Protein AF-A0A2L1UZB5-F1 (afdb_monomer_lite)

Radius of gyration: 31.34 Å; chains: 1; bounding box: 74×66×81 Å

Foldseek 3Di:
DVVVLVVVVVVLCVVPVQLVVQLPLDDLVLLLLLCQQPDPRSSNRSSVLSSVLSCLLVVLLVVLVVLQVLLVVLVADFDPCLVVLSVVLSVVLSVVLSVLSSVLSVLSSPAHDCVNVNDPVDPVVVNVVSVVVSVVSVVVSVVSSPPSSVVSQCVGRVQDSNPDQRLLGPCSLVSLVVVLVVLVLVLVLLVVLQVLCCVQQPVQNCPPHDPVNLQVSLVCNCVVVVDPSVLSNVQQDADPVGSGRGSDDPVRSVVSVVVSVVSVVSSVFSVVLVVLVVPQADQAPLRWGWDQDSSQKIKIRPVDDDDPVLVVVLVVLVFDFDPPPVRITIDHDGPSNSVCCVPPVVVVVNPDHRD

Secondary structure (DSSP, 8-state):
-HHHHHHHHHHHHHH-GGGHHHHTTS-HHHHHHTTTTT-S-HHHHHHHHHHHHHHHHHHHHHHHHHHHHHHHHTT----TTHHHHHHHHHHHHHHHHHHHHHHHHHHHTT---HHHH-STT--HHHHHHHHHHHHHHHHHHHHHHHHHHHHHHHHH-TT-SSSS--TTSTTHHHHHHHHHHHHHHHHHHHHHHHHHHHHHSGGG--TT--HHHHHHHHHHHHHHH---HHHHHHHTSPBTTBS---SS-HHHHHHHHHHHHHHHHHHHHHHHHHHHGGGS-EE-TTS-EEEEETTTEEEEE-SS---HHHHHHHHHTT-EEETTSTTEEEEE--HHHHHHIIIIIHHHHHTSPP-

Structure (mmCIF, N/CA/C/O backbone):
data_AF-A0A2L1UZB5-F1
#
_entry.id   AF-A0A2L1UZB5-F1
#
loop_
_atom_site.group_PDB
_atom_site.id
_atom_site.type_symbol
_atom_site.label_atom_id
_atom_site.label_alt_id
_atom_site.label_comp_id
_atom_site.label_asym_id
_atom_site.label_entity_id
_atom_site.label_seq_id
_atom_site.pdbx_PDB_ins_code
_atom_site.Cartn_x
_atom_site.Cartn_y
_atom_site.Cartn_z
_atom_site.occupancy
_atom_site.B_iso_or_equiv
_atom_site.auth_seq_id
_atom_site.auth_comp_id
_atom_site.auth_asym_id
_atom_site.auth_atom_id
_atom_site.pdbx_PDB_model_num
ATOM 1 N N . MET A 1 1 ? 40.445 13.929 -16.397 1.00 53.00 1 MET A N 1
ATOM 2 C CA . MET A 1 1 ? 39.074 13.361 -16.339 1.00 53.00 1 MET A CA 1
ATOM 3 C C . MET A 1 1 ? 38.981 12.093 -15.482 1.00 53.00 1 MET A C 1
ATOM 5 O O . MET A 1 1 ? 38.058 12.024 -14.685 1.00 53.00 1 MET A O 1
ATOM 9 N N . SER A 1 2 ? 39.930 11.143 -15.565 1.00 55.97 2 SER A N 1
ATOM 10 C CA . SER A 1 2 ? 39.936 9.897 -14.758 1.00 55.97 2 SER A CA 1
ATOM 11 C C . SER A 1 2 ? 39.875 10.115 -13.230 1.00 55.97 2 SER A C 1
ATOM 13 O O . SER A 1 2 ? 39.025 9.517 -12.574 1.00 55.97 2 SER A O 1
ATOM 15 N N . GLN A 1 3 ? 40.676 11.040 -12.675 1.00 58.75 3 GLN A N 1
ATOM 16 C CA . GLN A 1 3 ? 40.646 11.372 -11.237 1.00 58.75 3 GLN A CA 1
ATOM 17 C C . GLN A 1 3 ? 39.247 11.808 -10.760 1.00 58.75 3 GLN A C 1
ATOM 19 O O . GLN A 1 3 ? 38.741 11.262 -9.788 1.00 58.75 3 GLN A O 1
ATOM 24 N N . SER A 1 4 ? 38.545 12.650 -11.529 1.00 84.00 4 SER A N 1
ATOM 25 C CA . SER A 1 4 ? 37.197 13.131 -11.181 1.00 84.00 4 SER A CA 1
ATOM 26 C C . SER A 1 4 ? 36.119 12.033 -11.193 1.00 84.00 4 SER A C 1
ATOM 28 O O . SER A 1 4 ? 35.184 12.073 -10.391 1.00 84.00 4 SER A O 1
ATOM 30 N N . LEU A 1 5 ? 36.227 11.033 -12.079 1.00 87.00 5 LEU A N 1
ATOM 31 C CA . LEU A 1 5 ? 35.268 9.921 -12.121 1.00 87.00 5 LEU A CA 1
ATOM 32 C C . LEU A 1 5 ? 35.476 8.961 -10.944 1.00 87.00 5 LEU A C 1
ATOM 34 O O . LEU A 1 5 ? 34.506 8.545 -10.307 1.00 87.00 5 LEU A O 1
ATOM 38 N N . GLN A 1 6 ? 36.736 8.648 -10.637 1.00 86.31 6 GLN A N 1
ATOM 39 C CA . GLN A 1 6 ? 37.085 7.769 -9.527 1.00 86.31 6 GLN A CA 1
ATOM 40 C C . GLN A 1 6 ? 36.736 8.408 -8.181 1.00 86.31 6 GLN A C 1
ATOM 42 O O . GLN A 1 6 ? 36.110 7.758 -7.349 1.00 86.31 6 GLN A O 1
ATOM 47 N N . GLU A 1 7 ? 37.024 9.700 -8.006 1.00 89.69 7 GLU A N 1
ATOM 48 C CA . GLU A 1 7 ? 36.598 10.490 -6.844 1.00 89.69 7 GLU A CA 1
ATOM 49 C C . GLU A 1 7 ? 35.074 10.495 -6.681 1.00 89.69 7 GLU A C 1
ATOM 51 O O . GLU A 1 7 ? 34.567 10.268 -5.582 1.00 89.69 7 GLU A O 1
ATOM 56 N N . ARG A 1 8 ? 34.318 10.685 -7.774 1.00 90.56 8 ARG A N 1
ATOM 57 C CA . ARG A 1 8 ? 32.848 10.597 -7.745 1.00 90.56 8 ARG A CA 1
ATOM 58 C C . ARG A 1 8 ? 32.374 9.222 -7.299 1.00 90.56 8 ARG A C 1
ATOM 60 O O . ARG A 1 8 ? 31.503 9.140 -6.437 1.00 90.56 8 ARG A O 1
ATOM 67 N N . LYS A 1 9 ? 32.939 8.150 -7.859 1.00 91.25 9 LYS A N 1
ATOM 68 C CA . LYS A 1 9 ? 32.582 6.779 -7.479 1.00 91.25 9 LYS A CA 1
ATOM 69 C C . LYS A 1 9 ? 32.881 6.520 -6.000 1.00 91.25 9 LYS A C 1
ATOM 71 O O . LYS A 1 9 ? 32.021 5.991 -5.303 1.00 91.25 9 LYS A O 1
ATOM 76 N N . VAL A 1 10 ? 34.049 6.942 -5.512 1.00 92.56 10 VAL A N 1
ATOM 77 C CA . VAL A 1 10 ? 34.434 6.831 -4.095 1.00 92.56 10 VAL A CA 1
ATOM 78 C C . VAL A 1 10 ? 33.470 7.610 -3.203 1.00 92.56 10 VAL A C 1
ATOM 80 O O . VAL A 1 10 ? 32.985 7.055 -2.225 1.00 92.56 10 VAL A O 1
ATOM 83 N N . ARG A 1 11 ? 33.112 8.848 -3.563 1.00 93.44 11 ARG A N 1
ATOM 84 C CA . ARG A 1 11 ? 32.148 9.669 -2.810 1.00 93.44 11 ARG A CA 1
ATOM 85 C C . ARG A 1 11 ? 30.750 9.045 -2.754 1.00 93.44 11 ARG A C 1
ATOM 87 O O . ARG A 1 11 ? 30.061 9.135 -1.739 1.00 93.44 11 ARG A O 1
ATOM 94 N N . ILE A 1 12 ? 30.305 8.431 -3.848 1.00 92.44 12 ILE A N 1
ATOM 95 C CA . ILE A 1 12 ? 29.010 7.741 -3.885 1.00 92.44 12 ILE A CA 1
ATOM 96 C C . ILE A 1 12 ? 29.047 6.527 -2.956 1.00 92.44 12 ILE A C 1
ATOM 98 O O . ILE A 1 12 ? 28.143 6.364 -2.144 1.00 92.44 12 ILE A O 1
ATOM 102 N N . LEU A 1 13 ? 30.111 5.724 -3.021 1.00 93.31 13 LEU A N 1
ATOM 103 C CA . LEU A 1 13 ? 30.263 4.532 -2.186 1.00 93.31 13 LEU A CA 1
ATOM 104 C C . LEU A 1 13 ? 30.550 4.844 -0.714 1.00 93.31 13 LEU A C 1
ATOM 106 O O . LEU A 1 13 ? 30.177 4.050 0.140 1.00 93.31 13 LEU A O 1
ATOM 110 N N . SER A 1 14 ? 31.147 5.993 -0.389 1.00 94.06 14 SER A N 1
ATOM 111 C CA . SER A 1 14 ? 31.281 6.430 1.005 1.00 94.06 14 SER A CA 1
ATOM 112 C C . SER A 1 14 ? 29.936 6.822 1.616 1.00 94.06 14 SER A C 1
ATOM 114 O O . SER A 1 14 ? 29.741 6.661 2.815 1.00 94.06 14 SER A O 1
ATOM 116 N N . THR A 1 15 ? 29.001 7.313 0.796 1.00 94.44 15 THR A N 1
ATOM 117 C CA . THR A 1 15 ? 27.644 7.673 1.234 1.00 94.44 15 THR A CA 1
ATOM 118 C C . THR A 1 15 ? 26.705 6.462 1.233 1.00 94.44 15 THR A C 1
ATOM 120 O O . THR A 1 15 ? 25.846 6.349 2.101 1.00 94.44 15 THR A O 1
ATOM 123 N N . ARG A 1 16 ? 26.849 5.577 0.240 1.00 93.94 16 ARG A N 1
ATOM 124 C CA . ARG A 1 16 ? 25.991 4.409 -0.009 1.00 93.94 16 ARG A CA 1
ATOM 125 C C . ARG A 1 16 ? 26.841 3.169 -0.330 1.00 93.94 16 ARG A C 1
ATOM 127 O O . ARG A 1 16 ? 26.942 2.773 -1.501 1.00 93.94 16 ARG A O 1
ATOM 134 N N . PRO A 1 17 ? 27.510 2.571 0.673 1.00 94.44 17 PRO A N 1
ATOM 135 C CA . PRO A 1 17 ? 28.408 1.433 0.465 1.00 94.44 17 PRO A CA 1
ATOM 136 C C . PRO A 1 17 ? 27.689 0.194 -0.086 1.00 94.44 17 PRO A C 1
ATOM 138 O O . PRO A 1 17 ? 28.293 -0.599 -0.815 1.00 94.44 17 PRO A O 1
ATOM 141 N N . GLU A 1 18 ? 26.387 0.057 0.176 1.00 93.19 18 GLU A N 1
ATOM 142 C CA . GLU A 1 18 ? 25.540 -1.048 -0.276 1.00 93.19 18 GLU A CA 1
ATOM 143 C C . GLU A 1 18 ? 25.423 -1.153 -1.806 1.00 93.19 18 GLU A C 1
ATOM 145 O O . GLU A 1 18 ? 25.122 -2.222 -2.337 1.00 93.19 18 GLU A O 1
ATOM 150 N N . LEU A 1 19 ? 25.692 -0.066 -2.541 1.00 95.06 19 LEU A N 1
ATOM 151 C CA . LEU A 1 19 ? 25.620 -0.060 -4.006 1.00 95.06 19 LEU A CA 1
ATOM 152 C C . LEU A 1 19 ? 26.780 -0.817 -4.659 1.00 95.06 19 LEU A C 1
ATOM 154 O O . LEU A 1 19 ? 26.651 -1.272 -5.797 1.00 95.06 19 LEU A O 1
ATOM 158 N N . SER A 1 20 ? 27.906 -0.960 -3.954 1.00 93.44 20 SER A N 1
ATOM 159 C CA . SER A 1 20 ? 29.137 -1.562 -4.485 1.00 93.44 20 SER A CA 1
ATOM 160 C C . SER A 1 20 ? 28.912 -2.951 -5.093 1.00 93.44 20 SER A C 1
ATOM 162 O O . SER A 1 20 ? 29.430 -3.226 -6.175 1.00 93.44 20 SER A O 1
ATOM 164 N N . ALA A 1 21 ? 28.071 -3.772 -4.456 1.00 93.12 21 ALA A N 1
ATOM 165 C CA . ALA A 1 21 ? 27.741 -5.129 -4.888 1.00 93.12 21 ALA A CA 1
ATOM 166 C C . ALA A 1 21 ? 27.015 -5.194 -6.245 1.00 93.12 21 ALA A C 1
ATOM 168 O O . ALA A 1 21 ? 27.075 -6.219 -6.923 1.00 93.12 21 ALA A O 1
ATOM 169 N N . TYR A 1 22 ? 26.348 -4.109 -6.654 1.00 95.50 22 TYR A N 1
ATOM 170 C CA . TYR A 1 22 ? 25.482 -4.076 -7.838 1.00 95.50 22 TYR A CA 1
ATOM 171 C C . TYR A 1 22 ? 26.010 -3.169 -8.952 1.00 95.50 22 TYR A C 1
ATOM 173 O O . TYR A 1 22 ? 25.629 -3.342 -10.107 1.00 95.50 22 TYR A O 1
ATOM 181 N N . LEU A 1 23 ? 26.924 -2.235 -8.657 1.00 93.62 23 LEU A N 1
ATOM 182 C CA . LEU A 1 23 ? 27.540 -1.380 -9.685 1.00 93.62 23 LEU A CA 1
ATOM 183 C C . LEU A 1 23 ? 28.233 -2.190 -10.791 1.00 93.62 23 LEU A C 1
ATOM 185 O O . LEU A 1 23 ? 28.278 -1.749 -11.937 1.00 93.62 23 LEU A O 1
ATOM 189 N N . ILE A 1 24 ? 28.772 -3.362 -10.448 1.00 92.31 24 ILE A N 1
ATOM 190 C CA . ILE A 1 24 ? 29.491 -4.243 -11.377 1.00 92.31 24 ILE A CA 1
ATOM 191 C C . ILE A 1 24 ? 28.572 -4.984 -12.358 1.00 92.31 24 ILE A C 1
ATOM 193 O O . ILE A 1 24 ? 29.054 -5.523 -13.352 1.00 92.31 24 ILE A O 1
ATOM 197 N N . ASP A 1 25 ? 27.258 -5.011 -12.115 1.00 95.69 25 ASP A N 1
ATOM 198 C CA . ASP A 1 25 ? 26.317 -5.766 -12.950 1.00 95.69 25 ASP A CA 1
ATOM 199 C C . ASP A 1 25 ? 26.197 -5.195 -14.363 1.00 95.69 25 ASP A C 1
ATOM 201 O O . ASP A 1 25 ? 25.940 -5.943 -15.312 1.00 95.69 25 ASP A O 1
ATOM 205 N N . ILE A 1 26 ? 26.374 -3.879 -14.488 1.00 96.75 26 ILE A N 1
ATOM 206 C CA . ILE A 1 26 ? 26.418 -3.150 -15.751 1.00 96.75 26 ILE A CA 1
ATOM 207 C C . ILE A 1 26 ? 27.881 -2.768 -16.005 1.00 96.75 26 ILE A C 1
ATOM 209 O O . ILE A 1 26 ? 28.422 -1.955 -15.255 1.00 96.75 26 ILE A O 1
ATOM 213 N N . PRO A 1 27 ? 28.531 -3.296 -17.056 1.00 96.62 27 PRO A N 1
ATOM 214 C CA . PRO A 1 27 ? 29.909 -2.936 -17.380 1.00 96.62 27 PRO A CA 1
ATOM 215 C C . PRO A 1 27 ? 30.068 -1.439 -17.684 1.00 96.62 27 PRO A C 1
ATOM 217 O O . PRO A 1 27 ? 29.283 -0.862 -18.444 1.00 96.62 27 PRO A O 1
ATOM 220 N N . SER A 1 28 ? 31.087 -0.802 -17.097 1.00 94.69 28 SER A N 1
ATOM 221 C CA . SER A 1 28 ? 31.305 0.649 -17.215 1.00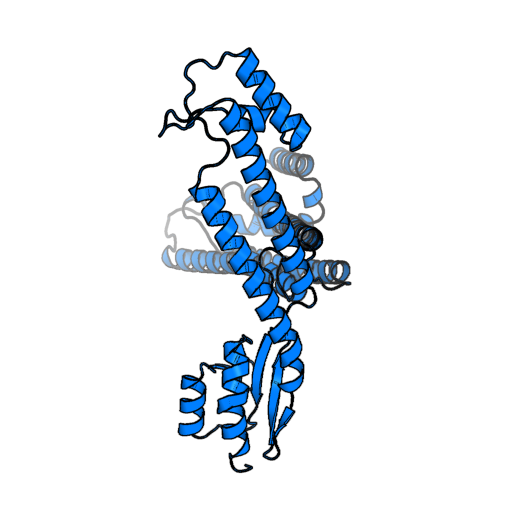 94.69 28 SER A CA 1
ATOM 222 C C . SER A 1 28 ? 31.567 1.106 -18.651 1.00 94.69 28 SER A C 1
ATOM 224 O O . SER A 1 28 ? 31.158 2.200 -19.030 1.00 94.69 28 SER A O 1
ATOM 226 N N . ASP A 1 29 ? 32.227 0.274 -19.459 1.00 95.75 29 ASP A N 1
ATOM 227 C CA . ASP A 1 29 ? 32.523 0.555 -20.865 1.00 95.75 29 ASP A CA 1
ATOM 228 C C . ASP A 1 29 ? 31.247 0.576 -21.717 1.00 95.75 29 ASP A C 1
ATOM 230 O O . ASP A 1 29 ? 31.068 1.465 -22.549 1.00 95.75 29 ASP A O 1
ATOM 234 N N . ILE A 1 30 ? 30.327 -0.362 -21.474 1.00 96.31 30 ILE A N 1
ATOM 235 C CA . ILE A 1 30 ? 29.026 -0.421 -22.147 1.00 96.31 30 ILE A CA 1
ATOM 236 C C . ILE A 1 30 ? 28.168 0.773 -21.729 1.00 96.31 30 ILE A C 1
ATOM 238 O O . ILE A 1 30 ? 27.556 1.420 -22.583 1.00 96.31 30 ILE A O 1
ATOM 242 N N . ALA A 1 31 ? 28.149 1.087 -20.430 1.00 96.62 31 ALA A N 1
ATOM 243 C CA . ALA A 1 31 ? 27.408 2.225 -19.904 1.00 96.62 31 ALA A CA 1
ATOM 244 C C . ALA A 1 31 ? 27.908 3.549 -20.500 1.00 96.62 31 ALA A C 1
ATOM 246 O O . ALA A 1 31 ? 27.092 4.339 -20.964 1.00 96.62 31 ALA A O 1
ATOM 247 N N . ALA A 1 32 ? 29.225 3.772 -20.556 1.00 96.88 32 ALA A N 1
ATOM 248 C CA . ALA A 1 32 ? 29.802 4.974 -21.156 1.00 96.88 32 ALA A CA 1
ATOM 249 C C . ALA A 1 32 ? 29.513 5.055 -22.664 1.00 96.88 32 ALA A C 1
ATOM 251 O O . ALA A 1 32 ? 29.019 6.077 -23.147 1.00 96.88 32 ALA A O 1
ATOM 252 N N . ARG A 1 33 ? 29.721 3.950 -23.397 1.00 97.25 33 ARG A N 1
ATOM 253 C CA . ARG A 1 33 ? 29.509 3.875 -24.853 1.00 97.25 33 ARG A CA 1
ATOM 254 C C . ARG A 1 33 ? 28.097 4.266 -25.267 1.00 97.25 33 ARG A C 1
ATOM 256 O O . ARG A 1 33 ? 27.923 4.905 -26.303 1.00 97.25 33 ARG A O 1
ATOM 263 N N . ALA A 1 34 ? 27.098 3.930 -24.453 1.00 97.50 34 ALA A N 1
ATOM 264 C CA . ALA A 1 34 ? 25.709 4.295 -24.708 1.00 97.50 34 ALA A CA 1
ATOM 265 C C . ALA A 1 34 ? 25.483 5.813 -24.822 1.00 97.50 34 ALA A C 1
ATOM 267 O O . ALA A 1 34 ? 24.527 6.232 -25.469 1.00 97.50 34 ALA A O 1
ATOM 268 N N . PHE A 1 35 ? 26.359 6.632 -24.230 1.00 97.88 35 PHE A N 1
ATOM 269 C CA . PHE A 1 35 ? 26.202 8.084 -24.179 1.00 97.88 35 PHE A CA 1
ATOM 270 C C . PHE A 1 35 ? 27.200 8.871 -25.038 1.00 97.88 35 PHE A C 1
ATOM 272 O O . PHE A 1 35 ? 27.111 10.098 -25.068 1.00 97.88 35 PHE A O 1
ATOM 279 N N . HIS A 1 36 ? 28.104 8.208 -25.772 1.00 96.88 36 HIS A N 1
ATOM 280 C CA . HIS A 1 36 ? 29.151 8.870 -26.573 1.00 96.88 36 HIS A CA 1
ATOM 281 C C . HIS A 1 36 ? 28.604 9.920 -27.549 1.00 96.88 36 HIS A C 1
ATOM 283 O O . HIS A 1 36 ? 29.188 10.982 -27.716 1.00 96.88 36 HIS A O 1
ATOM 289 N N . ASN A 1 37 ? 27.456 9.643 -28.167 1.00 97.31 37 ASN A N 1
ATOM 290 C CA . ASN A 1 37 ? 26.867 10.521 -29.178 1.00 97.31 37 ASN A CA 1
ATOM 291 C C . ASN A 1 37 ? 25.854 11.527 -28.602 1.00 97.31 37 ASN A C 1
ATOM 293 O O . ASN A 1 37 ? 25.240 12.281 -29.357 1.00 97.31 37 ASN A O 1
ATOM 297 N N . VAL A 1 38 ? 25.620 11.525 -27.285 1.00 96.81 38 VAL A N 1
ATOM 298 C CA . VAL A 1 38 ? 24.562 12.323 -26.636 1.00 96.81 38 VAL A CA 1
ATOM 299 C C . VAL A 1 38 ? 25.033 13.119 -25.415 1.00 96.81 38 VAL A C 1
ATOM 301 O O . VAL A 1 38 ? 24.273 13.952 -24.931 1.00 96.81 38 VAL A O 1
ATOM 304 N N . SER A 1 39 ? 26.266 12.923 -24.938 1.00 96.69 39 SER A N 1
ATOM 305 C CA . SER A 1 39 ? 26.833 13.634 -23.786 1.00 96.69 39 SER A CA 1
ATOM 306 C C . SER A 1 39 ? 28.284 14.056 -24.029 1.00 96.69 39 SER A C 1
ATOM 308 O O . SER A 1 39 ? 29.048 13.318 -24.641 1.00 96.69 39 SER A O 1
ATOM 310 N N . PHE A 1 40 ? 28.684 15.206 -23.475 1.00 95.62 40 PHE A N 1
ATOM 311 C CA . PHE A 1 40 ? 30.092 15.633 -23.396 1.00 95.62 40 PHE A CA 1
ATOM 312 C C . PHE A 1 40 ? 30.890 14.891 -22.315 1.00 95.62 40 PHE A C 1
ATOM 314 O O . PHE A 1 40 ? 32.108 15.023 -22.235 1.00 95.62 40 PHE A O 1
ATOM 321 N N . SER A 1 41 ? 30.220 14.142 -21.438 1.00 95.06 41 SER A N 1
ATOM 322 C CA . SER A 1 41 ? 30.864 13.346 -20.387 1.00 95.06 41 SER A CA 1
ATOM 323 C C . SER A 1 41 ? 30.208 11.967 -20.299 1.00 95.06 41 SER A C 1
ATOM 325 O O . SER A 1 41 ? 29.443 11.697 -19.363 1.00 95.06 41 SER A O 1
ATOM 327 N N . PRO A 1 42 ? 30.436 11.095 -21.296 1.00 96.06 42 PRO A N 1
ATOM 328 C CA . PRO A 1 42 ? 29.762 9.806 -21.374 1.00 96.06 42 PRO A CA 1
ATOM 329 C C . PRO A 1 42 ? 30.075 8.878 -20.203 1.00 96.06 42 PRO A C 1
ATOM 331 O O . PRO A 1 42 ? 29.189 8.166 -19.742 1.00 96.06 42 PRO A O 1
ATOM 334 N N . GLU A 1 43 ? 31.292 8.920 -19.664 1.00 95.44 43 GLU A N 1
ATOM 335 C CA . GLU A 1 43 ? 31.700 8.098 -18.525 1.00 95.44 43 GLU A CA 1
ATOM 336 C C . GLU A 1 43 ? 30.959 8.503 -17.248 1.00 95.44 43 GLU A C 1
ATOM 338 O O . GLU A 1 43 ? 30.532 7.643 -16.479 1.00 95.44 43 GLU A O 1
ATOM 343 N N . GLN A 1 44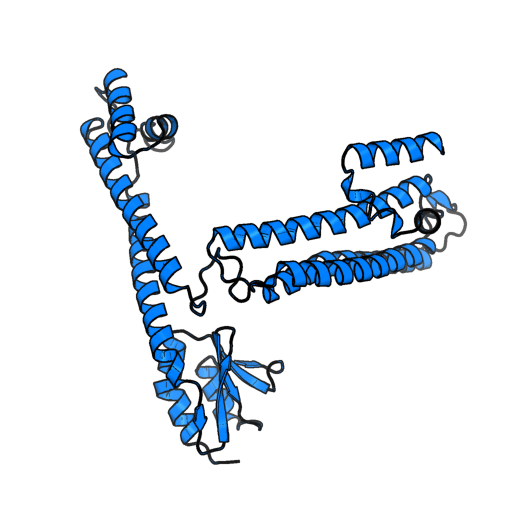 ? 30.746 9.809 -17.042 1.00 94.44 44 GLN A N 1
ATOM 344 C CA . GLN A 1 44 ? 29.945 10.300 -15.917 1.00 94.44 44 GLN A CA 1
ATOM 345 C C . GLN A 1 44 ? 28.487 9.860 -16.060 1.00 94.44 44 GLN A C 1
ATOM 347 O O . GLN A 1 44 ? 27.903 9.361 -15.101 1.00 94.44 44 GLN A O 1
ATOM 352 N N . ARG A 1 45 ? 27.923 9.966 -17.269 1.00 95.25 45 ARG A N 1
ATOM 353 C CA . ARG A 1 45 ? 26.550 9.531 -17.548 1.00 95.25 45 ARG A CA 1
ATOM 354 C C . ARG A 1 45 ? 26.382 8.014 -17.416 1.00 95.25 45 ARG A C 1
ATOM 356 O O . ARG A 1 45 ? 25.364 7.545 -16.917 1.00 95.25 45 ARG A O 1
ATOM 363 N N . GLY A 1 46 ? 27.396 7.248 -17.811 1.00 96.69 46 GLY A N 1
ATOM 364 C CA . GLY A 1 46 ? 27.457 5.806 -17.602 1.00 96.69 46 GLY A CA 1
ATOM 365 C C . GLY A 1 46 ? 27.455 5.442 -16.116 1.00 96.69 46 GLY A C 1
ATOM 366 O O . GLY A 1 46 ? 26.664 4.595 -15.702 1.00 96.69 46 GLY A O 1
ATOM 367 N N . LEU A 1 47 ? 28.267 6.130 -15.303 1.00 96.06 47 LEU A N 1
ATOM 368 C CA . LEU A 1 47 ? 28.286 5.945 -13.849 1.00 96.06 47 LEU A CA 1
ATOM 369 C C . LEU A 1 47 ? 26.932 6.284 -13.211 1.00 96.06 47 LEU A C 1
ATOM 371 O O . LEU A 1 47 ? 26.473 5.546 -12.345 1.00 96.06 47 LEU A O 1
ATOM 375 N N . GLU A 1 48 ? 26.270 7.356 -13.654 1.00 95.81 48 GLU A N 1
ATOM 376 C CA . GLU A 1 48 ? 24.918 7.704 -13.193 1.00 95.81 48 GLU A CA 1
ATOM 377 C C . GLU A 1 48 ? 23.929 6.556 -13.427 1.00 95.81 48 GLU A C 1
ATOM 379 O O . GLU A 1 48 ? 23.180 6.211 -12.516 1.00 95.81 48 GLU A O 1
ATOM 384 N N . ILE A 1 49 ? 23.972 5.904 -14.594 1.00 97.00 49 ILE A N 1
ATOM 385 C CA . ILE A 1 49 ? 23.120 4.738 -14.873 1.00 97.00 49 ILE A CA 1
ATOM 386 C C . ILE A 1 49 ? 23.473 3.537 -13.993 1.00 97.00 49 ILE A C 1
ATOM 388 O O . ILE A 1 49 ? 22.567 2.865 -13.502 1.00 97.00 49 ILE A O 1
ATOM 392 N N . GLN A 1 50 ? 24.760 3.251 -13.771 1.00 97.38 50 GLN A N 1
ATOM 393 C CA . GLN A 1 50 ? 25.168 2.165 -12.869 1.00 97.38 50 GLN A CA 1
ATOM 394 C C . GLN A 1 50 ? 24.639 2.404 -11.448 1.00 97.38 50 GLN A C 1
ATOM 396 O O . GLN A 1 50 ? 24.109 1.492 -10.813 1.00 97.38 50 GLN A O 1
ATOM 401 N N . VAL A 1 51 ? 24.751 3.642 -10.964 1.00 97.25 51 VAL A N 1
ATOM 402 C CA . VAL A 1 51 ? 24.278 4.058 -9.638 1.00 97.25 51 VAL A CA 1
ATOM 403 C C . VAL A 1 51 ? 22.760 4.000 -9.560 1.00 97.25 51 VAL A C 1
ATOM 405 O O . VAL A 1 51 ? 22.228 3.518 -8.562 1.00 97.25 51 VAL A O 1
ATOM 408 N N . GLU A 1 52 ? 22.057 4.431 -10.606 1.00 97.06 52 GLU A N 1
ATOM 409 C CA . GLU A 1 52 ? 20.603 4.336 -10.687 1.00 97.06 52 GLU A CA 1
ATOM 410 C C . GLU A 1 52 ? 20.138 2.876 -10.623 1.00 97.06 52 GLU A C 1
ATOM 412 O O . GLU A 1 52 ? 19.261 2.537 -9.829 1.00 97.06 52 GLU A O 1
ATOM 417 N N . TYR A 1 53 ? 20.752 1.997 -11.417 1.00 97.81 53 TYR A N 1
ATOM 418 C CA . TYR A 1 53 ? 20.482 0.563 -11.399 1.00 97.81 53 TYR A CA 1
ATOM 419 C C . TYR A 1 53 ? 20.686 -0.035 -10.000 1.00 97.81 53 TYR A C 1
ATOM 421 O O . TYR A 1 53 ? 19.777 -0.674 -9.466 1.00 97.81 53 TYR A O 1
ATOM 429 N N . ALA A 1 54 ? 21.848 0.218 -9.389 1.00 97.44 54 ALA A N 1
ATOM 430 C CA . ALA A 1 54 ? 22.180 -0.295 -8.065 1.00 97.44 54 ALA A CA 1
ATOM 431 C C . ALA A 1 54 ? 21.202 0.227 -6.999 1.00 97.44 54 ALA A C 1
ATOM 433 O O . ALA A 1 54 ? 20.707 -0.551 -6.187 1.00 97.44 54 ALA A O 1
ATOM 434 N N . SER A 1 55 ? 20.869 1.520 -7.048 1.00 96.44 55 SER A N 1
ATOM 435 C CA . SER A 1 55 ? 19.942 2.162 -6.106 1.00 96.44 55 SER A CA 1
ATOM 436 C C . SER A 1 55 ? 18.537 1.580 -6.226 1.00 96.44 55 SER A C 1
ATOM 438 O O . SER A 1 55 ? 17.932 1.213 -5.225 1.00 96.44 55 SER A O 1
ATOM 440 N N . ARG A 1 56 ? 18.035 1.392 -7.454 1.00 96.00 56 ARG A N 1
ATOM 441 C CA . ARG A 1 56 ? 16.724 0.768 -7.692 1.00 96.00 56 ARG A CA 1
ATOM 442 C C . ARG A 1 56 ? 16.656 -0.672 -7.194 1.00 96.00 56 ARG A C 1
ATOM 444 O O . ARG A 1 56 ? 15.564 -1.152 -6.916 1.00 96.00 56 ARG A O 1
ATOM 451 N N . ILE A 1 57 ? 17.766 -1.396 -7.136 1.00 95.44 57 ILE A N 1
ATOM 452 C CA . ILE A 1 57 ? 17.787 -2.764 -6.612 1.00 95.44 57 ILE A CA 1
ATOM 453 C C . ILE A 1 57 ? 17.762 -2.746 -5.087 1.00 95.44 57 ILE A C 1
ATOM 455 O O . ILE A 1 57 ? 16.897 -3.385 -4.484 1.00 95.44 57 ILE A O 1
ATOM 459 N N . THR A 1 58 ? 18.664 -1.984 -4.469 1.00 95.00 58 THR A N 1
ATOM 460 C CA . THR A 1 58 ? 18.786 -1.922 -3.009 1.00 95.00 58 THR A CA 1
ATOM 461 C C . THR A 1 58 ? 17.537 -1.336 -2.367 1.00 95.00 58 THR A C 1
ATOM 463 O O . THR A 1 58 ? 16.974 -1.942 -1.460 1.00 95.00 58 THR A O 1
ATOM 466 N N . GLU A 1 59 ? 17.021 -0.229 -2.902 1.00 95.06 59 GLU A N 1
ATOM 467 C CA . GLU A 1 59 ? 15.804 0.419 -2.405 1.00 95.06 59 GLU A CA 1
ATOM 468 C C . GLU A 1 59 ? 14.588 -0.502 -2.488 1.00 95.06 59 GLU A C 1
ATOM 470 O O . GLU A 1 59 ? 13.740 -0.476 -1.601 1.00 95.06 59 GLU A O 1
ATOM 475 N N . GLN A 1 60 ? 14.491 -1.345 -3.521 1.00 95.12 60 GLN A N 1
ATOM 476 C CA . GLN A 1 60 ? 13.358 -2.263 -3.649 1.00 95.12 60 GLN A CA 1
ATOM 477 C C . GLN A 1 60 ? 13.436 -3.423 -2.665 1.00 95.12 60 GLN A C 1
ATOM 479 O O . GLN A 1 60 ? 12.399 -3.774 -2.102 1.00 95.12 60 GLN A O 1
ATOM 484 N N . LYS A 1 61 ? 14.632 -3.971 -2.411 1.00 94.06 61 LYS A N 1
ATOM 485 C CA . LYS A 1 61 ? 14.818 -4.985 -1.363 1.00 94.06 61 LYS A CA 1
ATOM 486 C C . LYS A 1 61 ? 14.421 -4.407 -0.005 1.00 94.06 61 LYS A C 1
ATOM 488 O O . LYS A 1 61 ? 13.519 -4.940 0.630 1.00 94.06 61 LYS A O 1
ATOM 493 N N . THR A 1 62 ? 14.982 -3.252 0.360 1.00 94.88 62 THR A N 1
ATOM 494 C CA . THR A 1 62 ? 14.672 -2.560 1.621 1.00 94.88 62 THR A CA 1
ATOM 495 C C . THR A 1 62 ? 13.189 -2.226 1.746 1.00 94.88 62 THR A C 1
ATOM 497 O O . THR A 1 62 ? 12.586 -2.484 2.784 1.00 94.88 62 THR A O 1
ATOM 500 N N . ARG A 1 63 ? 12.568 -1.690 0.687 1.00 95.81 63 ARG A N 1
ATOM 501 C CA . ARG A 1 63 ? 11.140 -1.348 0.687 1.00 95.81 63 ARG A CA 1
ATOM 502 C C . ARG A 1 63 ? 10.266 -2.568 0.949 1.00 95.81 63 ARG A C 1
ATOM 504 O O . ARG A 1 63 ? 9.329 -2.475 1.730 1.00 95.81 63 ARG A O 1
ATOM 511 N N . ILE A 1 64 ? 10.535 -3.685 0.277 1.00 96.56 64 ILE A N 1
ATOM 512 C CA . ILE A 1 64 ? 9.735 -4.904 0.436 1.00 96.56 64 ILE A CA 1
ATOM 513 C C . ILE A 1 64 ? 9.903 -5.479 1.838 1.00 96.56 64 ILE A C 1
ATOM 515 O O . ILE A 1 64 ? 8.896 -5.804 2.461 1.00 96.56 64 ILE A O 1
ATOM 519 N N . THR A 1 65 ? 11.138 -5.555 2.340 1.00 96.25 65 THR A N 1
ATOM 520 C CA . THR A 1 65 ? 11.412 -6.003 3.710 1.00 96.25 65 THR A CA 1
ATOM 521 C C . THR A 1 65 ? 10.636 -5.161 4.719 1.00 96.25 65 THR A C 1
ATOM 523 O O . THR A 1 65 ? 9.865 -5.707 5.501 1.00 96.25 65 THR A O 1
ATOM 526 N N . LEU A 1 66 ? 10.732 -3.831 4.621 1.00 96.38 66 LEU A N 1
ATOM 527 C CA . LEU A 1 66 ? 10.041 -2.914 5.526 1.00 96.38 66 LEU A CA 1
ATOM 528 C C . LEU A 1 66 ? 8.510 -3.029 5.433 1.00 96.38 66 LEU A C 1
ATOM 530 O O . LEU A 1 66 ? 7.816 -2.952 6.444 1.00 96.38 66 LEU A O 1
ATOM 534 N N . GLU A 1 67 ? 7.948 -3.204 4.234 1.00 96.31 67 GLU A N 1
ATOM 535 C CA . GLU A 1 67 ? 6.503 -3.421 4.065 1.00 96.31 67 GLU A CA 1
ATOM 536 C C . GLU A 1 67 ? 6.036 -4.718 4.738 1.00 96.31 67 GLU A C 1
ATOM 538 O O . GLU A 1 67 ? 4.970 -4.731 5.356 1.00 96.31 67 GLU A O 1
ATOM 543 N N . ILE A 1 68 ? 6.833 -5.788 4.656 1.00 96.12 68 ILE A N 1
ATOM 544 C CA . ILE A 1 68 ? 6.530 -7.067 5.306 1.00 96.12 68 ILE A CA 1
ATOM 545 C C . ILE A 1 68 ? 6.658 -6.939 6.824 1.00 96.12 68 ILE A C 1
ATOM 547 O O . ILE A 1 68 ? 5.731 -7.314 7.532 1.00 96.12 68 ILE A O 1
ATOM 551 N N . GLU A 1 69 ? 7.736 -6.349 7.338 1.00 95.44 69 GLU A N 1
ATOM 552 C CA . GLU A 1 69 ? 7.928 -6.113 8.776 1.00 95.44 69 GLU A CA 1
ATOM 553 C C . GLU A 1 69 ? 6.799 -5.260 9.370 1.00 95.44 69 GLU A C 1
ATOM 555 O O . GLU A 1 69 ? 6.221 -5.605 10.401 1.00 95.44 69 GLU A O 1
ATOM 560 N N . ASN A 1 70 ? 6.401 -4.192 8.675 1.00 96.06 70 ASN A N 1
ATOM 561 C CA . ASN A 1 70 ? 5.252 -3.380 9.069 1.00 96.06 70 ASN A CA 1
ATOM 562 C C . ASN A 1 70 ? 3.939 -4.169 9.036 1.00 96.06 70 ASN A C 1
ATOM 564 O O . ASN A 1 70 ? 3.044 -3.911 9.841 1.00 96.06 70 ASN A O 1
ATOM 568 N N . ALA A 1 71 ? 3.786 -5.106 8.101 1.00 95.25 71 ALA A N 1
ATOM 569 C CA . ALA A 1 71 ? 2.624 -5.981 8.054 1.00 95.25 71 ALA A CA 1
ATOM 570 C C . ALA A 1 71 ? 2.637 -6.992 9.218 1.00 95.25 71 ALA A C 1
ATOM 572 O O . ALA A 1 71 ? 1.593 -7.180 9.842 1.00 95.25 71 ALA A O 1
ATOM 573 N N . ILE A 1 72 ? 3.798 -7.555 9.579 1.00 94.44 72 ILE A N 1
ATOM 574 C CA . ILE A 1 72 ? 3.978 -8.407 10.771 1.00 94.44 72 ILE A CA 1
ATOM 575 C C . ILE A 1 72 ? 3.578 -7.630 12.029 1.00 94.44 72 ILE A C 1
ATOM 577 O O . ILE A 1 72 ? 2.775 -8.118 12.820 1.00 94.44 72 ILE A O 1
ATOM 581 N N . ALA A 1 73 ? 4.061 -6.392 12.177 1.00 94.38 73 ALA A N 1
ATOM 582 C CA . ALA A 1 73 ? 3.741 -5.524 13.312 1.00 94.38 73 ALA A CA 1
ATOM 583 C C . ALA A 1 73 ? 2.243 -5.175 13.414 1.00 94.38 73 ALA A C 1
ATOM 585 O O . ALA A 1 73 ? 1.752 -4.848 14.490 1.00 94.38 73 ALA A O 1
ATOM 586 N N . ARG A 1 74 ? 1.503 -5.254 12.301 1.00 92.50 74 ARG A N 1
ATOM 587 C CA . ARG A 1 74 ? 0.039 -5.092 12.245 1.00 92.50 74 ARG A CA 1
ATOM 588 C C . ARG A 1 74 ? -0.713 -6.419 12.376 1.00 92.50 74 ARG A C 1
ATOM 590 O O . ARG A 1 74 ? -1.909 -6.458 12.085 1.00 92.50 74 ARG A O 1
ATOM 597 N N . ASN A 1 75 ? -0.021 -7.500 12.739 1.00 92.75 75 ASN A N 1
ATOM 598 C CA . ASN A 1 75 ? -0.562 -8.854 12.818 1.00 92.75 75 ASN A CA 1
ATOM 599 C C . ASN A 1 75 ? -1.217 -9.300 11.494 1.00 92.75 75 ASN A C 1
ATOM 601 O O . ASN A 1 75 ? -2.240 -9.985 11.487 1.00 92.75 75 ASN A O 1
ATOM 605 N N . ALA A 1 76 ? -0.662 -8.896 10.348 1.00 92.38 76 ALA A N 1
ATOM 606 C CA . ALA A 1 76 ? -1.105 -9.399 9.055 1.00 92.38 76 ALA A CA 1
ATOM 607 C C . ALA A 1 76 ? -0.718 -10.876 8.885 1.00 92.38 76 ALA A C 1
ATOM 609 O O . ALA A 1 76 ? 0.291 -11.341 9.409 1.00 92.38 76 ALA A O 1
ATOM 610 N N . VAL A 1 77 ? -1.514 -11.609 8.109 1.00 92.06 77 VAL A N 1
ATOM 611 C CA . VAL A 1 77 ? -1.230 -13.009 7.777 1.00 92.06 77 VAL A CA 1
ATOM 612 C C . VAL A 1 77 ? -0.242 -13.054 6.621 1.00 92.06 77 VAL A C 1
ATOM 614 O O . VAL A 1 77 ? -0.530 -12.557 5.527 1.00 92.06 77 VAL A O 1
ATOM 617 N N . ILE A 1 78 ? 0.916 -13.648 6.885 1.00 94.00 78 ILE A N 1
ATOM 618 C CA . ILE A 1 78 ? 2.081 -13.660 6.001 1.00 94.00 78 ILE A CA 1
ATOM 619 C C . ILE A 1 78 ? 2.544 -15.106 5.839 1.00 94.00 78 ILE A C 1
ATOM 621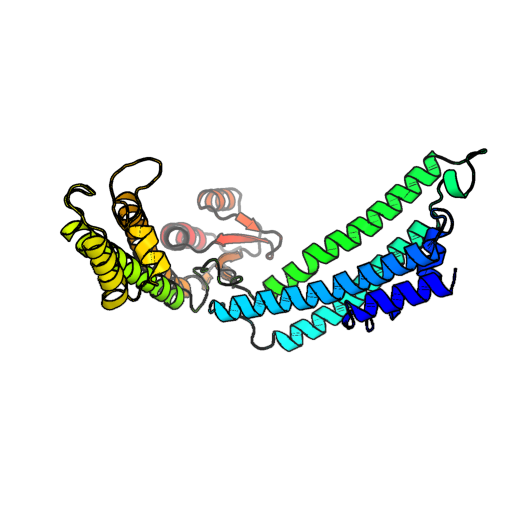 O O . ILE A 1 78 ? 2.440 -15.901 6.774 1.00 94.00 78 ILE A O 1
ATOM 625 N N . GLN A 1 79 ? 3.016 -15.459 4.645 1.00 92.81 79 GLN A N 1
ATOM 626 C CA . GLN A 1 79 ? 3.605 -16.778 4.399 1.00 92.81 79 GLN A CA 1
ATOM 627 C C . GLN A 1 79 ? 4.884 -16.960 5.228 1.00 92.81 79 GLN A C 1
ATOM 629 O O . GLN A 1 79 ? 5.702 -16.047 5.305 1.00 92.81 79 GLN A O 1
ATOM 634 N N . ALA A 1 80 ? 5.045 -18.116 5.876 1.00 91.69 80 ALA A N 1
ATOM 635 C CA . ALA A 1 80 ? 6.133 -18.347 6.831 1.00 91.69 80 ALA A CA 1
ATOM 636 C C . ALA A 1 80 ? 7.527 -18.301 6.177 1.00 91.69 80 ALA A C 1
ATOM 638 O O . ALA A 1 80 ? 8.463 -17.774 6.767 1.00 91.69 80 ALA A O 1
ATOM 639 N N . ASP A 1 81 ? 7.629 -18.787 4.944 1.00 94.56 81 ASP A N 1
ATOM 640 C CA . ASP A 1 81 ? 8.828 -18.868 4.101 1.00 94.56 81 ASP A CA 1
ATOM 641 C C . ASP A 1 81 ? 9.068 -17.591 3.267 1.00 94.56 81 ASP A C 1
ATOM 643 O O . ASP A 1 81 ? 9.711 -17.605 2.214 1.00 94.56 81 ASP A O 1
ATOM 647 N N . TRP A 1 82 ? 8.515 -16.450 3.698 1.00 95.06 82 TRP A N 1
ATOM 648 C CA . TRP A 1 82 ? 8.720 -15.183 2.996 1.00 95.06 82 TRP A CA 1
ATOM 649 C C . TRP A 1 82 ? 10.192 -14.749 2.875 1.00 95.06 82 TRP A C 1
ATOM 651 O O . TRP A 1 82 ? 10.495 -14.130 1.849 1.00 95.06 82 TRP A O 1
ATOM 661 N N . PRO A 1 83 ? 11.108 -15.024 3.835 1.00 95.69 83 PRO A N 1
ATOM 662 C CA . PRO A 1 83 ? 12.509 -14.634 3.693 1.00 95.69 83 PRO A CA 1
ATOM 663 C C . PRO A 1 83 ? 13.188 -15.346 2.518 1.00 95.69 83 PRO A C 1
ATOM 665 O O . PRO A 1 83 ? 13.848 -14.700 1.703 1.00 95.69 83 PRO A O 1
ATOM 668 N N . GLU A 1 84 ? 12.970 -16.654 2.374 1.00 95.44 84 GLU A N 1
ATOM 669 C CA . GLU A 1 84 ? 13.503 -17.460 1.273 1.00 95.44 84 GLU A CA 1
ATOM 670 C C . GLU A 1 84 ? 12.894 -17.024 -0.063 1.00 95.44 84 GLU A C 1
ATOM 672 O O . GLU A 1 84 ? 13.611 -16.786 -1.039 1.00 95.44 84 GLU A O 1
ATOM 677 N N . GLN A 1 85 ? 11.571 -16.826 -0.093 1.00 95.69 85 GLN A N 1
ATOM 678 C CA . GLN A 1 85 ? 10.880 -16.326 -1.280 1.00 95.69 85 GLN A CA 1
ATOM 679 C C . GLN A 1 85 ? 11.364 -14.934 -1.700 1.00 95.69 85 GLN A C 1
ATOM 681 O O . GLN A 1 85 ? 11.358 -14.623 -2.896 1.00 95.69 85 GLN A O 1
ATOM 686 N N . LEU A 1 86 ? 11.721 -14.075 -0.739 1.00 96.56 86 LEU A N 1
ATOM 687 C CA . LEU A 1 86 ? 12.253 -12.744 -1.008 1.00 96.56 86 LEU A CA 1
ATOM 688 C C . LEU A 1 86 ? 13.617 -12.833 -1.682 1.00 96.56 86 LEU A C 1
ATOM 690 O O . LEU A 1 86 ? 13.842 -12.102 -2.644 1.00 96.56 86 LEU A O 1
ATOM 694 N N . GLU A 1 87 ? 14.499 -13.718 -1.223 1.00 96.50 87 GLU A N 1
ATOM 695 C CA . GLU A 1 87 ? 15.825 -13.872 -1.822 1.00 96.50 87 GLU A CA 1
ATOM 696 C C . GLU A 1 87 ? 15.737 -14.428 -3.251 1.00 96.50 87 GLU A C 1
ATOM 698 O O . GLU A 1 87 ? 16.330 -13.866 -4.174 1.00 96.50 87 GLU A O 1
ATOM 703 N N . GLU A 1 88 ? 14.906 -15.450 -3.472 1.00 96.25 88 GLU A N 1
ATOM 704 C CA . GLU A 1 88 ? 14.659 -16.005 -4.810 1.00 96.25 88 GLU A CA 1
ATOM 705 C C . GLU A 1 88 ? 14.061 -14.954 -5.765 1.00 96.25 88 GLU A C 1
ATOM 707 O O . GLU A 1 88 ? 14.499 -14.781 -6.913 1.00 96.25 88 GLU A O 1
ATOM 712 N N . TRP A 1 89 ? 13.060 -14.206 -5.285 1.00 97.12 89 TRP A N 1
ATOM 713 C CA . TRP A 1 89 ? 12.462 -13.121 -6.055 1.00 97.12 89 TRP A CA 1
ATOM 714 C C . TRP A 1 89 ? 13.480 -12.019 -6.349 1.00 97.12 89 TRP A C 1
ATOM 716 O O . TRP A 1 89 ? 13.492 -11.491 -7.462 1.00 97.12 89 TRP A O 1
ATOM 726 N N . PHE A 1 90 ? 14.325 -11.672 -5.378 1.00 97.19 90 PHE A N 1
ATOM 727 C CA . PHE A 1 90 ? 15.318 -10.614 -5.504 1.00 97.19 90 PHE A CA 1
ATOM 728 C C . PHE A 1 90 ? 16.355 -10.946 -6.575 1.00 97.19 90 PHE A C 1
ATOM 730 O O . PHE A 1 90 ? 16.643 -10.091 -7.414 1.00 97.19 90 PHE A O 1
ATOM 737 N N . GLU A 1 91 ? 16.844 -12.185 -6.620 1.00 96.44 91 GLU A N 1
ATOM 738 C CA . GLU A 1 91 ? 17.784 -12.618 -7.657 1.00 96.44 91 GLU A CA 1
ATOM 739 C C . GLU A 1 91 ? 17.134 -12.574 -9.049 1.00 96.44 91 GLU A C 1
ATOM 741 O O . GLU A 1 91 ? 17.675 -11.980 -9.987 1.00 96.44 91 GLU A O 1
ATOM 746 N N . THR A 1 92 ? 15.903 -13.076 -9.174 1.00 96.75 92 THR A N 1
ATOM 747 C CA . THR A 1 92 ? 15.140 -12.993 -10.431 1.00 96.75 92 THR A CA 1
ATOM 748 C C . THR A 1 92 ? 14.900 -11.537 -10.856 1.00 96.75 92 THR A C 1
ATOM 750 O O . THR A 1 92 ? 15.015 -11.179 -12.035 1.00 96.75 92 THR A O 1
ATOM 753 N N . TYR A 1 93 ? 14.579 -10.666 -9.896 1.00 97.25 93 TYR A N 1
ATOM 754 C CA . TYR A 1 93 ? 14.360 -9.240 -10.115 1.00 97.25 93 TYR A CA 1
ATOM 755 C C . TYR A 1 93 ? 15.641 -8.542 -10.577 1.00 97.25 93 TYR A C 1
ATOM 757 O O . TYR A 1 93 ? 15.601 -7.809 -11.569 1.00 97.25 93 TYR A O 1
ATOM 765 N N . ARG A 1 94 ? 16.779 -8.811 -9.926 1.00 96.94 94 ARG A N 1
ATOM 766 C CA . ARG A 1 94 ? 18.107 -8.304 -10.296 1.00 96.94 94 ARG A CA 1
ATOM 767 C C . ARG A 1 94 ? 18.468 -8.699 -11.724 1.00 96.94 94 ARG A C 1
ATOM 769 O O . ARG A 1 94 ? 18.769 -7.828 -12.543 1.00 96.94 94 ARG A O 1
ATOM 776 N N . GLN A 1 95 ? 18.358 -9.984 -12.062 1.00 96.88 95 GLN A N 1
ATOM 777 C CA . GLN A 1 95 ? 18.653 -10.482 -13.409 1.00 96.88 95 GLN A CA 1
ATOM 778 C C . GLN A 1 95 ? 17.778 -9.805 -14.468 1.00 96.88 95 GLN A C 1
ATOM 780 O O . GLN A 1 95 ? 18.272 -9.342 -15.502 1.00 96.88 95 GLN A O 1
ATOM 785 N N . ARG A 1 96 ? 16.471 -9.673 -14.208 1.00 97.88 96 ARG A N 1
ATOM 786 C CA . ARG A 1 96 ? 15.561 -9.014 -15.149 1.00 97.88 96 ARG A CA 1
ATOM 787 C C . ARG A 1 96 ? 15.834 -7.515 -15.272 1.00 97.88 96 ARG A C 1
ATOM 789 O O . ARG A 1 96 ? 15.806 -6.996 -16.389 1.00 97.88 96 ARG A O 1
ATOM 796 N N . MET A 1 97 ? 16.119 -6.828 -14.168 1.00 97.81 97 MET A N 1
ATOM 797 C CA . MET A 1 97 ? 16.504 -5.414 -14.166 1.00 97.81 97 MET A CA 1
ATOM 798 C C . MET A 1 97 ? 17.764 -5.192 -14.997 1.00 97.81 97 MET A C 1
ATOM 800 O O . MET A 1 97 ? 17.777 -4.295 -15.841 1.00 97.81 97 MET A O 1
ATOM 804 N N . LYS A 1 98 ? 18.777 -6.054 -14.846 1.00 97.94 98 LYS A N 1
ATOM 805 C CA . LYS A 1 98 ? 20.008 -5.999 -15.642 1.00 97.94 98 LYS A CA 1
ATOM 806 C C . LYS A 1 98 ? 19.699 -6.083 -17.133 1.00 97.94 98 LYS A C 1
ATOM 808 O O . LYS A 1 98 ? 20.143 -5.233 -17.898 1.00 97.94 98 LYS A O 1
ATOM 813 N N . VAL A 1 99 ? 18.882 -7.051 -17.552 1.00 98.38 99 VAL A N 1
ATOM 814 C CA . VAL A 1 99 ? 18.481 -7.205 -18.962 1.00 98.38 99 VAL A CA 1
ATOM 815 C C . VAL A 1 99 ? 17.762 -5.958 -19.492 1.00 98.38 99 VAL A C 1
ATOM 817 O O . VAL A 1 99 ? 18.034 -5.521 -20.611 1.00 98.38 99 VAL A O 1
ATOM 820 N N . LEU A 1 100 ? 16.864 -5.359 -18.705 1.00 98.38 100 LEU A N 1
ATOM 821 C CA . LEU A 1 100 ? 16.131 -4.156 -19.115 1.00 98.38 100 LEU A CA 1
ATOM 822 C C . LEU A 1 100 ? 17.058 -2.941 -19.262 1.00 98.38 100 LEU A C 1
ATOM 824 O O . LEU A 1 100 ? 16.994 -2.253 -20.281 1.00 98.38 100 LEU A O 1
ATOM 828 N N . PHE A 1 101 ? 17.954 -2.717 -18.297 1.00 98.31 101 PHE A N 1
ATOM 829 C CA . PHE A 1 101 ? 18.945 -1.640 -18.358 1.00 98.31 101 PHE A CA 1
ATOM 830 C C . PHE A 1 101 ? 19.924 -1.821 -19.520 1.00 98.31 101 PHE A C 1
ATOM 832 O O . PHE A 1 101 ? 20.172 -0.874 -20.263 1.00 98.31 101 PHE A O 1
ATOM 839 N N . MET A 1 102 ? 20.423 -3.037 -19.744 1.00 98.31 102 MET A N 1
ATOM 840 C CA . MET A 1 102 ? 21.292 -3.342 -20.884 1.00 98.31 102 MET A CA 1
ATOM 841 C C . MET A 1 102 ? 20.575 -3.111 -22.222 1.00 98.31 102 MET A C 1
ATOM 843 O O . MET A 1 102 ? 21.160 -2.556 -23.150 1.00 98.31 102 MET A O 1
ATOM 847 N N . GLY A 1 103 ? 19.288 -3.460 -22.320 1.00 98.12 103 GLY A N 1
ATOM 848 C CA . GLY A 1 103 ? 18.467 -3.177 -23.500 1.00 98.12 103 GLY A CA 1
ATOM 849 C C . GLY A 1 103 ? 18.226 -1.680 -23.736 1.00 98.12 103 GLY A C 1
ATOM 850 O O . GLY A 1 103 ? 18.212 -1.228 -24.886 1.00 98.12 103 GLY A O 1
ATOM 851 N N . TYR A 1 104 ? 18.064 -0.903 -22.662 1.00 98.38 104 TYR A N 1
ATOM 852 C CA . TYR A 1 104 ? 18.014 0.558 -22.727 1.00 98.38 104 TYR A CA 1
ATOM 853 C C . TYR A 1 104 ? 19.349 1.138 -23.210 1.00 98.38 104 TYR A C 1
ATOM 855 O O . TYR A 1 104 ? 19.352 1.871 -24.196 1.00 98.38 104 TYR A O 1
ATOM 863 N N . LEU A 1 105 ? 20.476 0.745 -22.608 1.00 98.31 105 LEU A N 1
ATOM 864 C CA . LEU A 1 105 ? 21.819 1.206 -22.986 1.00 98.31 105 LEU A CA 1
ATOM 865 C C . LEU A 1 105 ? 22.159 0.873 -24.445 1.00 98.31 105 LEU A C 1
ATOM 867 O O . LEU A 1 105 ? 22.648 1.732 -25.178 1.00 98.31 105 LEU A O 1
ATOM 871 N N . ALA A 1 106 ? 21.832 -0.339 -24.901 1.00 98.06 106 ALA A N 1
ATOM 872 C CA . ALA A 1 106 ? 22.011 -0.730 -26.296 1.00 98.06 106 ALA A CA 1
ATOM 873 C C . ALA A 1 106 ? 21.224 0.185 -27.248 1.00 98.06 106 ALA A C 1
ATOM 875 O O . ALA A 1 106 ? 21.765 0.643 -28.252 1.00 98.06 106 ALA A O 1
ATOM 876 N N . THR A 1 107 ? 19.972 0.511 -26.913 1.00 97.81 107 THR A N 1
ATOM 877 C CA . THR A 1 107 ? 19.144 1.413 -27.731 1.00 97.81 107 THR A CA 1
ATOM 878 C C . THR A 1 107 ? 19.680 2.846 -27.686 1.00 97.81 107 THR A C 1
ATOM 880 O O . THR A 1 107 ? 19.830 3.473 -28.736 1.00 97.81 107 THR A O 1
ATOM 883 N N . MET A 1 108 ? 20.055 3.332 -26.498 1.00 97.94 108 MET A N 1
ATOM 884 C CA . MET A 1 108 ? 20.644 4.659 -26.296 1.00 97.94 108 MET A CA 1
ATOM 885 C C . MET A 1 108 ? 21.933 4.864 -27.085 1.00 97.94 108 MET A C 1
ATOM 887 O O . MET A 1 108 ? 22.128 5.943 -27.631 1.00 97.94 108 MET A O 1
ATOM 891 N N . SER A 1 109 ? 22.759 3.824 -27.243 1.00 97.69 109 SER A N 1
ATOM 892 C CA . SER A 1 109 ? 23.998 3.906 -28.031 1.00 97.69 109 SER A CA 1
ATOM 893 C C . SER A 1 109 ? 23.781 4.325 -29.495 1.00 97.69 109 SER A C 1
ATOM 895 O O . SER A 1 109 ? 24.681 4.867 -30.136 1.00 97.69 109 SER A O 1
ATOM 897 N N . THR A 1 110 ? 22.573 4.106 -30.030 1.00 97.00 110 THR A N 1
ATOM 898 C CA . THR A 1 110 ? 22.196 4.487 -31.401 1.00 97.00 110 THR A CA 1
ATOM 899 C C . THR A 1 110 ? 21.664 5.921 -31.506 1.00 97.00 110 THR A C 1
ATOM 901 O O . THR A 1 110 ? 21.561 6.480 -32.609 1.00 97.00 110 THR A O 1
ATOM 904 N N . CYS A 1 111 ? 21.302 6.521 -30.372 1.00 97.50 111 CYS A N 1
ATOM 905 C CA . CYS A 1 111 ? 20.855 7.899 -30.278 1.00 97.50 111 CYS A CA 1
ATOM 906 C C . CYS A 1 111 ? 22.044 8.849 -30.446 1.00 97.50 111 CYS A C 1
ATOM 908 O O . CYS A 1 111 ? 23.197 8.495 -30.225 1.00 97.50 111 CYS A O 1
ATOM 910 N N . ALA A 1 112 ? 21.756 10.066 -30.884 1.00 97.81 112 ALA A N 1
ATOM 911 C CA . ALA A 1 112 ? 22.754 11.091 -31.145 1.00 97.81 112 ALA A CA 1
ATOM 912 C C . ALA A 1 112 ? 22.101 12.454 -30.978 1.00 97.81 112 ALA A C 1
ATOM 914 O O . ALA A 1 112 ? 20.926 12.614 -31.316 1.00 97.81 112 ALA A O 1
ATOM 915 N N . SER A 1 113 ? 22.867 13.410 -30.471 1.00 97.00 113 SER A N 1
ATOM 916 C CA . SER A 1 113 ? 22.461 14.797 -30.295 1.00 97.00 113 SER A CA 1
ATOM 917 C C . SER A 1 113 ? 23.201 15.676 -31.302 1.00 97.00 113 SER A C 1
ATOM 919 O O . SER A 1 113 ? 24.424 15.557 -31.399 1.00 97.00 113 SER A O 1
ATOM 921 N N . PRO A 1 114 ? 22.521 16.606 -32.000 1.00 97.00 114 PRO A N 1
ATOM 922 C CA . PRO A 1 114 ? 23.191 17.530 -32.916 1.00 97.00 114 PRO A CA 1
ATOM 923 C C . PRO A 1 114 ? 24.180 18.452 -32.191 1.00 97.00 114 PRO A C 1
ATOM 925 O O . PRO A 1 114 ? 25.104 18.964 -32.813 1.00 97.00 114 PRO A O 1
ATOM 928 N N . MET A 1 115 ? 24.030 18.634 -30.874 1.00 97.31 115 MET A N 1
ATOM 929 C CA . MET A 1 115 ? 24.992 19.371 -30.050 1.00 97.31 115 MET A CA 1
ATOM 930 C C . MET A 1 115 ? 26.330 18.627 -29.904 1.00 97.31 115 MET A C 1
ATOM 932 O O . MET A 1 115 ? 27.361 19.265 -29.730 1.00 97.31 115 MET A O 1
ATOM 936 N N . ILE A 1 116 ? 26.312 17.292 -29.975 1.00 97.38 116 ILE A N 1
ATOM 937 C CA . ILE A 1 116 ? 27.491 16.434 -29.784 1.00 97.38 116 ILE A CA 1
ATOM 938 C C . ILE A 1 116 ? 28.084 16.010 -31.127 1.00 97.38 116 ILE A C 1
ATOM 940 O O . ILE A 1 116 ? 29.287 16.107 -31.332 1.00 97.38 116 ILE A O 1
ATOM 944 N N . THR A 1 117 ? 27.243 15.564 -32.064 1.00 96.44 117 THR A N 1
ATOM 945 C CA . THR A 1 117 ? 27.683 15.062 -33.377 1.00 96.44 117 THR A CA 1
ATOM 946 C C . THR A 1 117 ? 27.689 16.132 -34.471 1.00 96.44 117 THR A C 1
ATOM 948 O O . THR A 1 117 ? 28.020 15.833 -35.614 1.00 96.44 117 THR A O 1
ATOM 951 N N . GLY A 1 118 ? 27.295 17.366 -34.142 1.00 96.62 118 GLY A N 1
ATOM 952 C CA . GLY A 1 118 ? 27.171 18.483 -35.076 1.00 96.62 118 GLY A CA 1
ATOM 953 C C . GLY A 1 118 ? 25.797 18.564 -35.772 1.00 96.62 118 GLY A C 1
ATOM 954 O O . GLY A 1 118 ? 25.142 17.540 -35.994 1.00 96.62 118 GLY A O 1
ATOM 955 N N . PRO A 1 119 ? 25.338 19.779 -36.141 1.00 96.44 119 PRO A N 1
ATOM 956 C CA . PRO A 1 119 ? 24.020 19.990 -36.749 1.00 96.44 119 PRO A CA 1
ATOM 957 C C . PRO A 1 119 ? 23.986 19.737 -38.266 1.00 96.44 119 PRO A C 1
ATOM 959 O O . PRO A 1 119 ? 22.913 19.548 -38.843 1.00 96.44 119 PRO A O 1
ATOM 962 N N . ALA A 1 120 ? 25.142 19.745 -38.936 1.00 96.56 120 ALA A N 1
ATOM 963 C CA . ALA A 1 120 ? 25.221 19.650 -40.389 1.00 96.56 120 ALA A CA 1
ATOM 964 C C . ALA A 1 120 ? 24.664 18.306 -40.895 1.00 96.56 120 ALA A C 1
ATOM 966 O O . ALA A 1 120 ? 25.182 17.244 -40.560 1.00 96.56 120 ALA A O 1
ATOM 967 N N . ARG A 1 121 ? 23.606 18.359 -41.723 1.00 94.75 121 ARG A N 1
ATOM 968 C CA . ARG A 1 121 ? 22.908 17.183 -42.291 1.00 94.75 121 ARG A CA 1
ATOM 969 C C . ARG A 1 121 ? 22.420 16.173 -41.234 1.00 94.75 121 ARG A C 1
ATOM 971 O O . ARG A 1 121 ? 22.317 14.979 -41.514 1.00 94.75 121 ARG A O 1
ATOM 978 N N . PHE A 1 122 ? 22.095 16.640 -40.027 1.00 97.25 122 PHE A N 1
ATOM 979 C CA . PHE A 1 122 ? 21.637 15.776 -38.941 1.00 97.25 122 PHE A CA 1
ATOM 980 C C . PHE A 1 122 ? 20.275 15.115 -39.266 1.00 97.25 122 PHE A C 1
ATOM 982 O O . PHE A 1 122 ? 19.315 15.815 -39.601 1.00 97.25 122 PHE A O 1
ATOM 989 N N . PRO A 1 123 ? 20.131 13.778 -39.150 1.00 96.88 123 PRO A N 1
ATOM 990 C CA . PRO A 1 123 ? 18.917 13.069 -39.557 1.00 96.88 123 PRO A CA 1
ATOM 991 C C . PRO A 1 123 ? 17.826 13.129 -38.473 1.00 96.88 123 PRO A C 1
ATOM 993 O O . PRO A 1 123 ? 17.546 12.133 -37.800 1.00 96.88 123 PRO A O 1
ATOM 996 N N . VAL A 1 124 ? 17.190 14.297 -38.325 1.00 97.25 124 VAL A N 1
ATOM 997 C CA . VAL A 1 124 ? 16.240 14.623 -37.239 1.00 97.25 124 VAL A CA 1
ATOM 998 C C . VAL A 1 124 ? 15.184 13.535 -37.024 1.00 97.25 124 VAL A C 1
ATOM 1000 O O . VAL A 1 124 ? 15.101 12.980 -35.930 1.00 97.25 124 VAL A O 1
ATOM 1003 N N . GLU A 1 125 ? 14.412 13.164 -38.051 1.00 97.88 125 GLU A N 1
ATOM 1004 C CA . GLU A 1 125 ? 13.298 12.216 -37.872 1.00 97.88 125 GLU A CA 1
ATOM 1005 C C . GLU A 1 125 ? 13.776 10.797 -37.519 1.00 97.88 125 GLU A C 1
ATOM 1007 O O . GLU A 1 125 ? 13.126 10.083 -36.753 1.00 97.88 125 GLU A O 1
ATOM 1012 N N . ARG A 1 126 ? 14.951 10.383 -38.012 1.00 97.56 126 ARG A N 1
ATOM 1013 C CA . ARG A 1 126 ? 15.552 9.095 -37.633 1.00 97.56 126 ARG A CA 1
ATOM 1014 C C . ARG A 1 126 ? 15.953 9.101 -36.159 1.00 97.56 126 ARG A C 1
ATOM 1016 O O . ARG A 1 126 ? 15.662 8.138 -35.452 1.00 97.56 126 ARG A O 1
ATOM 1023 N N . GLN A 1 127 ? 16.588 10.176 -35.693 1.00 97.81 127 GLN A N 1
ATOM 1024 C CA . GLN A 1 127 ? 17.018 10.294 -34.298 1.00 97.81 127 GLN A CA 1
ATOM 1025 C C . GLN A 1 127 ? 15.831 10.460 -33.348 1.00 97.81 127 GLN A C 1
ATOM 1027 O O . GLN A 1 127 ? 15.837 9.853 -32.281 1.00 97.81 127 GLN A O 1
ATOM 1032 N N . ARG A 1 128 ? 14.761 11.148 -33.768 1.00 97.75 128 ARG A N 1
ATOM 1033 C CA . ARG A 1 128 ? 13.493 11.212 -33.024 1.00 97.75 128 ARG A CA 1
ATOM 1034 C C . ARG A 1 128 ? 12.922 9.817 -32.761 1.00 97.75 128 ARG A C 1
ATOM 1036 O O . ARG A 1 128 ? 12.573 9.501 -31.628 1.00 97.75 128 ARG A O 1
ATOM 1043 N N . LYS A 1 129 ? 12.885 8.957 -33.786 1.00 98.12 129 LYS A N 1
ATOM 1044 C CA . LYS A 1 129 ? 12.423 7.563 -33.658 1.00 98.12 129 LYS A CA 1
ATOM 1045 C C . LYS A 1 129 ? 13.320 6.723 -32.743 1.00 98.12 129 LYS A C 1
ATOM 1047 O O . LYS A 1 129 ? 12.806 5.924 -31.964 1.00 98.12 129 LYS A O 1
ATOM 1052 N N . ARG A 1 130 ? 14.645 6.900 -32.810 1.00 97.94 130 ARG A N 1
ATOM 1053 C CA . ARG A 1 130 ? 15.594 6.197 -31.925 1.00 97.94 130 ARG A CA 1
ATOM 1054 C C . ARG A 1 130 ? 15.448 6.626 -30.466 1.00 97.94 130 ARG A C 1
ATOM 1056 O O . ARG A 1 130 ? 15.346 5.753 -29.609 1.00 97.94 130 ARG A O 1
ATOM 1063 N N . ASN A 1 131 ? 15.333 7.929 -30.206 1.00 97.50 131 ASN A N 1
ATOM 1064 C CA . ASN A 1 131 ? 15.067 8.457 -28.867 1.00 97.50 131 ASN A CA 1
ATOM 1065 C C . ASN A 1 131 ? 13.756 7.892 -28.312 1.00 97.50 131 ASN A C 1
ATOM 1067 O O . ASN A 1 131 ? 13.768 7.301 -27.242 1.00 97.50 131 ASN A O 1
ATOM 1071 N N . ALA A 1 132 ? 12.669 7.928 -29.094 1.00 98.25 132 ALA A N 1
ATOM 1072 C CA . ALA A 1 132 ? 11.394 7.336 -28.685 1.00 98.25 132 ALA A CA 1
ATOM 1073 C C . ALA A 1 132 ? 11.514 5.832 -28.369 1.00 98.25 132 ALA A C 1
ATOM 1075 O O . ALA A 1 132 ? 10.910 5.334 -27.421 1.00 98.25 132 ALA A O 1
ATOM 1076 N N . SER A 1 133 ? 12.318 5.085 -29.134 1.00 98.12 133 SER A N 1
ATOM 1077 C CA . SER A 1 133 ? 12.596 3.678 -28.831 1.00 98.12 133 SER A CA 1
ATOM 1078 C C . SER A 1 133 ? 13.350 3.507 -27.509 1.00 98.12 133 SER A C 1
ATOM 1080 O O . SER A 1 133 ? 13.068 2.563 -26.770 1.00 98.12 133 SER A O 1
ATOM 1082 N N . ALA A 1 134 ? 14.308 4.382 -27.203 1.00 97.94 134 ALA A N 1
ATOM 1083 C CA . ALA A 1 134 ? 15.044 4.331 -25.948 1.00 97.94 134 ALA A CA 1
ATOM 1084 C C . ALA A 1 134 ? 14.165 4.724 -24.753 1.00 97.94 134 ALA A C 1
ATOM 1086 O O . ALA A 1 134 ? 14.170 4.016 -23.745 1.00 97.94 134 ALA A O 1
ATOM 1087 N N . ASP A 1 135 ? 13.331 5.753 -24.904 1.00 98.12 135 ASP A N 1
ATOM 1088 C CA . ASP A 1 135 ? 12.331 6.156 -23.912 1.00 98.12 135 ASP A CA 1
ATOM 1089 C C . ASP A 1 135 ? 11.370 4.999 -23.609 1.00 98.12 135 ASP A C 1
ATOM 1091 O O . ASP A 1 135 ? 11.130 4.673 -22.448 1.00 98.12 135 ASP A O 1
ATOM 1095 N N . ASN A 1 136 ? 10.898 4.287 -24.639 1.00 98.25 136 ASN A N 1
ATOM 1096 C CA . ASN A 1 136 ? 10.063 3.094 -24.470 1.00 98.25 136 ASN A CA 1
ATOM 1097 C C . ASN A 1 136 ? 10.783 1.968 -23.704 1.00 98.25 136 ASN A C 1
ATOM 1099 O O . ASN A 1 136 ? 10.170 1.274 -22.890 1.00 98.25 136 ASN A O 1
ATOM 1103 N N . LYS A 1 137 ? 12.090 1.769 -23.935 1.00 98.06 137 LYS A N 1
ATOM 1104 C CA . LYS A 1 137 ? 12.892 0.786 -23.183 1.00 98.06 137 LYS A CA 1
ATOM 1105 C C . LYS A 1 137 ? 13.061 1.195 -21.723 1.00 98.06 137 LYS A C 1
ATOM 1107 O O . LYS A 1 137 ? 12.940 0.345 -20.844 1.00 98.06 137 LYS A O 1
ATOM 1112 N N . TYR A 1 138 ? 13.283 2.477 -21.458 1.00 97.50 138 TYR A N 1
ATOM 1113 C CA . TYR A 1 138 ? 13.376 2.993 -20.098 1.00 97.50 138 TYR A CA 1
ATOM 1114 C C . TYR A 1 138 ? 12.022 2.943 -19.371 1.00 97.50 138 TYR A C 1
ATOM 1116 O O . TYR A 1 138 ? 11.949 2.555 -18.206 1.00 97.50 138 TYR A O 1
ATOM 1124 N N . ALA A 1 139 ? 10.915 3.205 -20.071 1.00 98.12 139 ALA A N 1
ATOM 1125 C CA . ALA A 1 139 ? 9.568 3.026 -19.533 1.00 98.12 139 ALA A CA 1
ATOM 1126 C C . ALA A 1 139 ? 9.313 1.575 -19.085 1.00 98.12 139 ALA A C 1
ATOM 1128 O O . ALA A 1 139 ? 8.672 1.353 -18.057 1.00 98.12 139 ALA A O 1
ATOM 1129 N N . ALA A 1 140 ? 9.871 0.582 -19.791 1.00 97.75 140 ALA A N 1
ATOM 1130 C CA . ALA A 1 140 ? 9.798 -0.820 -19.377 1.00 97.75 140 ALA A CA 1
ATOM 1131 C C . ALA A 1 140 ? 10.566 -1.104 -18.070 1.00 97.75 140 ALA A C 1
ATOM 1133 O O . ALA A 1 140 ? 10.099 -1.917 -17.269 1.00 97.75 140 ALA A O 1
ATOM 1134 N N . VAL A 1 141 ? 11.694 -0.421 -17.820 1.00 97.50 141 VAL A N 1
ATOM 1135 C CA . VAL A 1 141 ? 12.402 -0.469 -16.524 1.00 97.50 141 VAL A CA 1
ATOM 1136 C C . VAL A 1 141 ? 11.472 0.026 -15.418 1.00 97.50 141 VAL A C 1
ATOM 1138 O O . VAL A 1 141 ? 11.231 -0.689 -14.448 1.00 97.50 141 VAL A O 1
ATOM 1141 N N . THR A 1 142 ? 10.885 1.213 -15.590 1.00 96.25 142 THR A N 1
ATOM 1142 C CA . THR A 1 142 ? 9.977 1.816 -14.603 1.00 96.25 142 THR A CA 1
ATOM 1143 C C . THR A 1 142 ? 8.752 0.942 -14.340 1.00 96.25 142 THR A C 1
ATOM 1145 O O . THR A 1 142 ? 8.446 0.651 -13.184 1.00 96.25 142 THR A O 1
ATOM 1148 N N . ALA A 1 143 ? 8.097 0.441 -15.390 1.00 97.12 143 ALA A N 1
ATOM 1149 C CA . ALA A 1 143 ? 6.956 -0.459 -15.250 1.00 97.12 143 ALA A CA 1
ATOM 1150 C C . ALA A 1 143 ? 7.321 -1.730 -14.466 1.00 97.12 143 ALA A C 1
ATOM 1152 O O . ALA A 1 143 ? 6.558 -2.177 -13.607 1.00 97.12 143 ALA A O 1
ATOM 1153 N N . TYR A 1 144 ? 8.502 -2.303 -14.715 1.00 97.06 144 TYR A N 1
ATOM 1154 C CA . TYR A 1 144 ? 8.956 -3.490 -13.996 1.00 97.06 144 TYR A CA 1
ATOM 1155 C C . TYR A 1 144 ? 9.262 -3.198 -12.519 1.00 97.06 144 TYR A C 1
ATOM 1157 O O . TYR A 1 144 ? 8.809 -3.953 -11.652 1.00 97.06 144 TYR A O 1
ATOM 1165 N N . THR A 1 145 ? 9.926 -2.072 -12.222 1.00 95.00 145 THR A N 1
ATOM 1166 C CA . THR A 1 145 ? 10.171 -1.585 -10.852 1.00 95.00 145 THR A CA 1
ATOM 1167 C C . THR A 1 145 ? 8.867 -1.377 -10.075 1.00 95.00 145 THR A C 1
ATOM 1169 O O . THR A 1 145 ? 8.809 -1.647 -8.878 1.00 95.00 145 THR A O 1
ATOM 1172 N N . THR A 1 146 ? 7.784 -0.956 -10.733 1.00 93.06 146 THR A N 1
ATOM 1173 C CA . THR A 1 146 ? 6.479 -0.790 -10.078 1.00 93.06 146 THR A CA 1
ATOM 1174 C C . THR A 1 146 ? 5.728 -2.114 -9.916 1.00 93.06 146 THR A C 1
ATOM 1176 O O . THR A 1 146 ? 5.169 -2.390 -8.853 1.00 93.06 146 THR A O 1
ATOM 1179 N N . HIS A 1 147 ? 5.658 -2.944 -10.958 1.00 94.75 147 HIS A N 1
ATOM 1180 C CA . HIS A 1 147 ? 4.759 -4.100 -10.966 1.00 94.75 147 HIS A CA 1
ATOM 1181 C C . HIS A 1 147 ? 5.337 -5.356 -10.307 1.00 94.75 147 HIS A C 1
ATOM 1183 O O . HIS A 1 147 ? 4.573 -6.092 -9.678 1.00 94.75 147 HIS A O 1
ATOM 1189 N N . SER A 1 148 ? 6.643 -5.620 -10.437 1.00 95.88 148 SER A N 1
ATOM 1190 C CA . SER A 1 148 ? 7.254 -6.848 -9.901 1.00 95.88 148 SER A CA 1
ATOM 1191 C C . SER A 1 148 ? 7.170 -6.925 -8.368 1.00 95.88 148 SER A C 1
ATOM 1193 O O . SER A 1 148 ? 6.606 -7.904 -7.870 1.00 95.88 148 SER A O 1
ATOM 1195 N N . PRO A 1 149 ? 7.566 -5.880 -7.610 1.00 95.25 149 PRO A N 1
ATOM 1196 C CA . PRO A 1 149 ? 7.423 -5.876 -6.152 1.00 95.25 149 PRO A CA 1
ATOM 1197 C C . PRO A 1 149 ? 5.975 -6.037 -5.689 1.00 95.25 149 PRO A C 1
ATOM 1199 O O . PRO A 1 149 ? 5.679 -6.809 -4.787 1.00 95.25 149 PRO A O 1
ATOM 1202 N N . ASN A 1 150 ? 5.034 -5.351 -6.344 1.00 94.44 150 ASN A N 1
ATOM 1203 C CA . ASN A 1 150 ? 3.621 -5.413 -5.971 1.00 94.44 150 ASN A CA 1
ATOM 1204 C C . ASN A 1 150 ? 3.018 -6.804 -6.204 1.00 94.44 150 ASN A C 1
ATOM 1206 O O . ASN A 1 150 ? 2.112 -7.217 -5.483 1.00 94.44 150 ASN A O 1
ATOM 1210 N N . ARG A 1 151 ? 3.499 -7.534 -7.216 1.00 94.81 151 ARG A N 1
ATOM 1211 C CA . ARG A 1 151 ? 3.111 -8.930 -7.442 1.00 94.81 151 ARG A CA 1
ATOM 1212 C C . ARG A 1 151 ? 3.672 -9.834 -6.347 1.00 94.81 151 ARG A C 1
ATOM 1214 O O . ARG A 1 151 ? 2.934 -10.677 -5.847 1.00 94.81 151 ARG A O 1
ATOM 1221 N N . PHE A 1 152 ? 4.932 -9.629 -5.971 1.00 96.50 152 PHE A N 1
ATOM 1222 C CA . PHE A 1 152 ? 5.573 -10.356 -4.880 1.00 96.50 152 PHE A CA 1
ATOM 1223 C C . PHE A 1 152 ? 4.847 -10.140 -3.545 1.00 96.50 152 PHE A C 1
ATOM 1225 O O . PHE A 1 152 ? 4.414 -11.107 -2.926 1.00 96.50 152 PHE A O 1
ATOM 1232 N N . LEU A 1 153 ? 4.596 -8.882 -3.167 1.00 95.94 153 LEU A N 1
ATOM 1233 C CA . LEU A 1 153 ? 3.886 -8.529 -1.934 1.00 95.94 153 LEU A CA 1
ATOM 1234 C C . LEU A 1 153 ? 2.484 -9.154 -1.874 1.00 95.94 153 LEU A C 1
ATOM 1236 O O . LEU A 1 153 ? 2.085 -9.650 -0.831 1.00 95.94 153 LEU A O 1
ATOM 1240 N N . LYS A 1 154 ? 1.744 -9.192 -2.992 1.00 92.81 154 LYS A N 1
ATOM 1241 C CA . LYS A 1 154 ? 0.425 -9.856 -3.055 1.00 92.81 154 LYS A CA 1
ATOM 1242 C C . LYS A 1 154 ? 0.490 -11.369 -2.859 1.00 92.81 154 LYS A C 1
ATOM 1244 O O . LYS A 1 154 ? -0.484 -11.945 -2.391 1.00 92.81 154 LYS A O 1
ATOM 1249 N N . ARG A 1 155 ? 1.591 -12.004 -3.267 1.00 92.88 155 ARG A N 1
ATOM 1250 C CA . ARG A 1 155 ? 1.810 -13.440 -3.068 1.00 92.88 155 ARG A CA 1
ATOM 1251 C C . ARG A 1 155 ? 2.099 -13.732 -1.597 1.00 92.88 155 ARG A C 1
ATOM 1253 O O . ARG A 1 155 ? 1.433 -14.575 -1.017 1.00 92.88 155 ARG A O 1
ATOM 1260 N N . VAL A 1 156 ? 3.034 -12.991 -1.007 1.00 94.94 156 VAL A N 1
ATOM 1261 C CA . VAL A 1 156 ? 3.485 -13.179 0.381 1.00 94.94 156 VAL A CA 1
ATOM 1262 C C . VAL A 1 156 ? 2.434 -12.744 1.409 1.00 94.94 156 VAL A C 1
ATOM 1264 O O . VAL A 1 156 ? 2.310 -13.360 2.465 1.00 94.94 156 VAL A O 1
ATOM 1267 N N . MET A 1 157 ? 1.652 -11.708 1.092 1.00 94.06 157 MET A N 1
ATOM 1268 C CA . MET A 1 157 ? 0.593 -11.155 1.944 1.00 94.06 157 MET A CA 1
ATOM 1269 C C . MET A 1 157 ? -0.781 -11.317 1.271 1.00 94.06 157 MET A C 1
ATOM 1271 O O . MET A 1 157 ? -1.340 -10.340 0.754 1.00 94.06 157 MET A O 1
ATOM 1275 N N . PRO A 1 158 ? -1.360 -12.532 1.260 1.00 89.69 158 PRO A N 1
ATOM 1276 C CA . PRO A 1 158 ? -2.578 -12.832 0.500 1.00 89.69 158 PRO A CA 1
ATOM 1277 C C . PRO A 1 158 ? -3.790 -11.992 0.931 1.00 89.69 158 PRO A C 1
ATOM 1279 O O . PRO A 1 158 ? -4.657 -11.677 0.114 1.00 89.69 158 PRO A O 1
ATOM 1282 N N . PHE A 1 159 ? -3.832 -11.571 2.198 1.00 90.25 159 PHE A N 1
ATOM 1283 C CA . PHE A 1 159 ? -4.911 -10.754 2.763 1.00 90.25 159 PHE A CA 1
ATOM 1284 C C . PHE A 1 159 ? -4.563 -9.257 2.864 1.00 90.25 159 PHE A C 1
ATOM 1286 O O . PHE A 1 159 ? -5.354 -8.474 3.392 1.00 90.25 159 PHE A O 1
ATOM 1293 N N . GLY A 1 160 ? -3.413 -8.843 2.321 1.00 90.69 160 GLY A N 1
ATOM 1294 C CA . GLY A 1 160 ? -2.913 -7.469 2.363 1.00 90.69 160 GLY A CA 1
ATOM 1295 C C . GLY A 1 160 ? -1.985 -7.174 3.546 1.00 90.69 160 GLY A C 1
ATOM 1296 O O . GLY A 1 160 ? -1.653 -8.043 4.341 1.00 90.69 160 GLY A O 1
ATOM 1297 N N . ASN A 1 161 ? -1.569 -5.913 3.664 1.00 89.94 161 ASN A N 1
ATOM 1298 C CA . ASN A 1 161 ? -0.536 -5.439 4.598 1.00 89.94 161 ASN A CA 1
ATOM 1299 C C . ASN A 1 161 ? -1.050 -5.093 6.016 1.00 89.94 161 ASN A C 1
ATOM 1301 O O . ASN A 1 161 ? -0.444 -4.280 6.718 1.00 89.94 161 ASN A O 1
ATOM 1305 N N . GLY A 1 162 ? -2.221 -5.608 6.400 1.00 87.06 162 GLY A N 1
ATOM 1306 C CA . GLY A 1 162 ? -2.839 -5.369 7.712 1.00 87.06 162 GLY A CA 1
ATOM 1307 C C . GLY A 1 162 ? -3.505 -3.998 7.910 1.00 87.06 162 GLY A C 1
ATOM 1308 O O . GLY A 1 162 ? -4.221 -3.816 8.890 1.00 87.06 162 GLY A O 1
ATOM 1309 N N . VAL A 1 163 ? -3.359 -3.032 6.989 1.00 88.06 163 VAL A N 1
ATOM 1310 C CA . VAL A 1 163 ? -4.024 -1.711 7.114 1.00 88.06 163 VAL A CA 1
ATOM 1311 C C . VAL A 1 163 ? -5.547 -1.846 7.034 1.00 88.06 163 VAL A C 1
ATOM 1313 O O . VAL A 1 163 ? -6.295 -1.239 7.805 1.00 88.06 163 VAL A O 1
ATOM 1316 N N . ALA A 1 164 ? -6.014 -2.659 6.089 1.00 90.31 164 ALA A N 1
ATOM 1317 C CA . ALA A 1 164 ? -7.416 -3.001 5.937 1.00 90.31 164 ALA A CA 1
ATOM 1318 C C . ALA A 1 164 ? -7.621 -4.466 6.320 1.00 90.31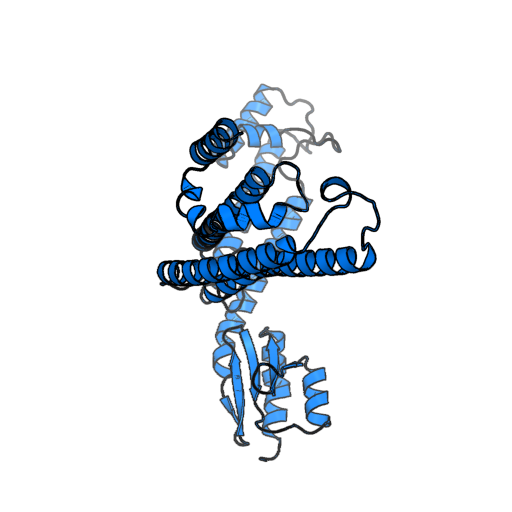 164 ALA A C 1
ATOM 1320 O O . ALA A 1 164 ? -7.050 -5.359 5.703 1.00 90.31 164 ALA A O 1
ATOM 1321 N N . ILE A 1 165 ? -8.480 -4.709 7.309 1.00 90.62 165 ILE A N 1
ATOM 1322 C CA . ILE A 1 165 ? -8.792 -6.067 7.759 1.00 90.62 165 ILE A CA 1
ATOM 1323 C C . ILE A 1 165 ? -9.677 -6.750 6.710 1.00 90.62 165 ILE A C 1
ATOM 1325 O O . ILE A 1 165 ? -10.833 -6.362 6.509 1.00 90.62 165 ILE A O 1
ATOM 1329 N N . ALA A 1 166 ? -9.148 -7.748 6.011 1.00 88.44 166 ALA A N 1
ATOM 1330 C CA . ALA A 1 166 ? -9.927 -8.523 5.057 1.00 88.44 166 ALA A CA 1
ATOM 1331 C C . ALA A 1 166 ? -10.877 -9.476 5.801 1.00 88.44 166 ALA A C 1
ATOM 1333 O O . ALA A 1 166 ? -10.444 -10.236 6.656 1.00 88.44 166 ALA A O 1
ATOM 1334 N N . SER A 1 167 ? -12.171 -9.468 5.467 1.00 86.31 167 SER A N 1
ATOM 1335 C CA . SER A 1 167 ? -13.179 -10.315 6.134 1.00 86.31 167 SER A CA 1
ATOM 1336 C C . SER A 1 167 ? -12.942 -11.821 5.973 1.00 86.31 167 SER A C 1
ATOM 1338 O O . SER A 1 167 ? -13.470 -12.602 6.750 1.00 86.31 167 SER A O 1
ATOM 1340 N N . ASN A 1 168 ? -12.194 -12.235 4.949 1.00 84.50 168 ASN A N 1
ATOM 1341 C CA . ASN A 1 168 ? -11.827 -13.629 4.706 1.00 84.50 168 ASN A CA 1
ATOM 1342 C C . ASN A 1 168 ? -10.478 -14.020 5.330 1.00 84.50 168 ASN A C 1
ATOM 1344 O O . ASN A 1 168 ? -10.094 -15.178 5.190 1.00 84.50 168 ASN A O 1
ATOM 1348 N N . ALA A 1 169 ? -9.758 -13.092 5.972 1.00 88.62 169 ALA A N 1
ATOM 1349 C CA . ALA A 1 169 ? -8.530 -13.433 6.680 1.00 88.62 169 ALA A CA 1
ATOM 1350 C C . ALA A 1 169 ? -8.852 -14.317 7.900 1.00 88.62 169 ALA A C 1
ATOM 1352 O O . ALA A 1 169 ? -9.866 -14.080 8.566 1.00 88.62 169 ALA A O 1
ATOM 1353 N N . PRO A 1 170 ? -8.008 -15.313 8.223 1.00 87.75 170 PRO A N 1
ATOM 1354 C CA . PRO A 1 170 ? -8.259 -16.220 9.343 1.00 87.75 170 PRO A CA 1
ATOM 1355 C C . PRO A 1 170 ? -8.318 -15.483 10.689 1.00 87.75 170 PRO A C 1
ATOM 1357 O O . PRO A 1 170 ? -9.199 -15.750 11.497 1.00 87.75 170 PRO A O 1
ATOM 1360 N N . ASN A 1 171 ? -7.466 -14.478 10.887 1.00 91.00 171 ASN A N 1
ATOM 1361 C CA . ASN A 1 171 ? -7.408 -13.669 12.106 1.00 91.00 171 ASN A CA 1
ATOM 1362 C C . ASN A 1 171 ? -8.282 -12.398 12.057 1.00 91.00 171 ASN A C 1
ATOM 1364 O O . ASN A 1 171 ? -8.113 -11.487 12.866 1.00 91.00 171 ASN A O 1
ATOM 1368 N N . ALA A 1 172 ? -9.222 -12.298 11.109 1.00 92.25 172 ALA A N 1
ATOM 1369 C CA . ALA A 1 172 ? -10.022 -11.086 10.923 1.00 92.25 172 ALA A CA 1
ATOM 1370 C C . ALA A 1 172 ? -10.807 -10.680 12.183 1.00 92.25 172 ALA A C 1
ATOM 1372 O O . ALA A 1 172 ? -10.867 -9.492 12.501 1.00 92.25 172 ALA A O 1
ATOM 1373 N N . ASN A 1 173 ? -11.389 -11.647 12.900 1.00 92.31 173 ASN A N 1
ATOM 1374 C CA . ASN A 1 173 ? -12.158 -11.380 14.120 1.00 92.31 173 ASN A CA 1
ATOM 1375 C C . ASN A 1 173 ? -11.275 -10.841 15.242 1.00 92.31 173 ASN A C 1
ATOM 1377 O O . ASN A 1 173 ? -11.616 -9.822 15.835 1.00 92.31 173 ASN A O 1
ATOM 1381 N N . GLU A 1 174 ? -10.124 -11.467 15.483 1.00 92.06 174 GLU A N 1
ATOM 1382 C CA . GLU A 1 174 ? -9.169 -11.040 16.511 1.00 92.06 174 GLU A CA 1
ATOM 1383 C C . GLU A 1 174 ? -8.734 -9.585 16.290 1.00 92.06 174 GLU A C 1
ATOM 1385 O O . GLU A 1 174 ? -8.820 -8.758 17.201 1.00 92.06 174 GLU A O 1
ATOM 1390 N N . LEU A 1 175 ? -8.374 -9.235 15.049 1.00 93.69 175 LEU A N 1
ATOM 1391 C CA . LEU A 1 175 ? -7.982 -7.870 14.682 1.00 93.69 175 LEU A CA 1
ATOM 1392 C C . LEU A 1 175 ? -9.127 -6.864 14.854 1.00 93.69 175 LEU A C 1
ATOM 1394 O O . LEU A 1 175 ? -8.908 -5.731 15.289 1.00 93.69 175 LEU A O 1
ATOM 1398 N N . LEU A 1 176 ? -10.358 -7.247 14.500 1.00 95.12 176 LEU A N 1
ATOM 1399 C CA . LEU A 1 176 ? -11.524 -6.375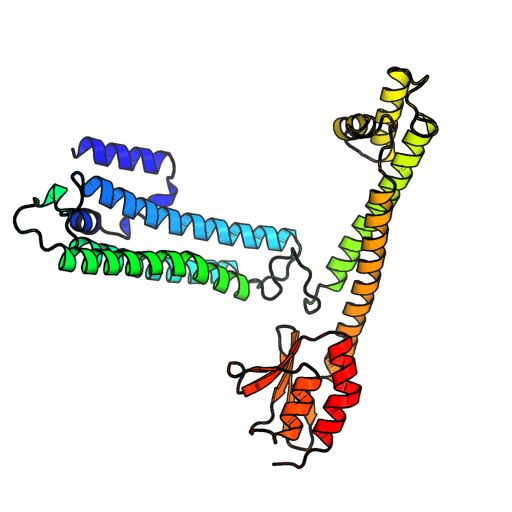 14.654 1.00 95.12 176 LEU A CA 1
ATOM 1400 C C . LEU A 1 176 ? -11.884 -6.154 16.124 1.00 95.12 176 LEU A C 1
ATOM 1402 O O . LEU A 1 176 ? -12.206 -5.025 16.488 1.00 95.12 176 LEU A O 1
ATOM 1406 N N . ILE A 1 177 ? -11.797 -7.194 16.954 1.00 95.00 177 ILE A N 1
ATOM 1407 C CA . ILE A 1 177 ? -12.061 -7.123 18.394 1.00 95.00 177 ILE A CA 1
ATOM 1408 C C . ILE A 1 177 ? -11.003 -6.262 19.087 1.00 95.00 177 ILE A C 1
ATOM 1410 O O . ILE A 1 177 ? -11.357 -5.376 19.861 1.00 95.00 177 ILE A O 1
ATOM 1414 N N . SER A 1 178 ? -9.718 -6.450 18.773 1.00 94.19 178 SER A N 1
ATOM 1415 C CA . SER A 1 178 ? -8.646 -5.589 19.290 1.00 94.19 178 SER A CA 1
ATOM 1416 C C . SER A 1 178 ? -8.894 -4.123 18.925 1.00 94.19 178 SER A C 1
ATOM 1418 O O . SER A 1 178 ? -8.944 -3.269 19.811 1.00 94.19 178 SER A O 1
ATOM 1420 N N . LYS A 1 179 ? -9.184 -3.838 17.650 1.00 95.19 179 LYS A N 1
ATOM 1421 C CA . LYS A 1 179 ? -9.488 -2.477 17.189 1.00 95.19 179 LYS A CA 1
ATOM 1422 C C . LYS A 1 179 ? -10.733 -1.884 17.854 1.00 95.19 179 LYS A C 1
ATOM 1424 O O . LYS A 1 179 ? -10.772 -0.683 18.119 1.00 95.19 179 LYS A O 1
ATOM 1429 N N . LEU A 1 180 ? -11.762 -2.696 18.094 1.00 97.00 180 LEU A N 1
ATOM 1430 C CA . LEU A 1 180 ? -12.969 -2.291 18.813 1.00 97.00 180 LEU A CA 1
ATOM 1431 C C . LEU A 1 180 ? -12.635 -1.915 20.261 1.00 97.00 180 LEU A C 1
ATOM 1433 O O . LEU A 1 180 ? -13.028 -0.842 20.715 1.00 97.00 180 LEU A O 1
ATOM 1437 N N . ASN A 1 181 ? -11.856 -2.745 20.953 1.00 97.25 181 ASN A N 1
ATOM 1438 C CA . ASN A 1 181 ? -11.433 -2.493 22.327 1.00 97.25 181 ASN A CA 1
ATOM 1439 C C . ASN A 1 181 ? -10.608 -1.207 22.447 1.00 97.25 181 ASN A C 1
ATOM 1441 O O . ASN A 1 181 ? -10.835 -0.430 23.371 1.00 97.25 181 ASN A O 1
ATOM 1445 N N . ASP A 1 182 ? -9.716 -0.929 21.496 1.00 96.06 182 ASP A N 1
ATOM 1446 C CA . ASP A 1 182 ? -8.947 0.321 21.479 1.00 96.06 182 ASP A CA 1
ATOM 1447 C C . ASP A 1 182 ? -9.853 1.545 21.314 1.00 96.06 182 ASP A C 1
ATOM 1449 O O . ASP A 1 182 ? -9.668 2.566 21.977 1.00 96.06 182 ASP A O 1
ATOM 1453 N N . ARG A 1 183 ? -10.890 1.440 20.473 1.00 97.62 183 ARG A N 1
ATOM 1454 C CA . ARG A 1 183 ? -11.882 2.508 20.284 1.00 97.62 183 ARG A CA 1
ATOM 1455 C C . ARG A 1 183 ? -12.749 2.725 21.517 1.00 97.62 183 ARG A C 1
ATOM 1457 O O . ARG A 1 183 ? -13.047 3.877 21.833 1.00 97.62 183 ARG A O 1
ATOM 1464 N N . ILE A 1 184 ? -13.124 1.651 22.211 1.00 98.00 184 ILE A N 1
ATOM 1465 C CA . ILE A 1 184 ? -13.860 1.710 23.480 1.00 98.00 184 ILE A CA 1
ATOM 1466 C C . ILE A 1 184 ? -12.993 2.366 24.558 1.00 98.00 184 ILE A C 1
ATOM 1468 O O . ILE A 1 184 ? -13.445 3.312 25.197 1.00 98.00 184 ILE A O 1
ATOM 1472 N N . LYS A 1 185 ? -11.733 1.940 24.712 1.00 97.00 185 LYS A N 1
ATOM 1473 C CA . LYS A 1 185 ? -10.780 2.565 25.643 1.00 97.00 185 LYS A CA 1
ATOM 1474 C C . LYS A 1 185 ? -10.632 4.055 25.357 1.00 97.00 185 LYS A C 1
ATOM 1476 O O . LYS A 1 185 ? -10.813 4.863 26.260 1.00 97.00 185 LYS A O 1
ATOM 1481 N N . LEU A 1 186 ? -10.413 4.421 24.092 1.00 96.19 186 LEU A N 1
ATOM 1482 C CA . LEU A 1 186 ? -10.339 5.818 23.671 1.00 96.19 186 LEU A CA 1
ATOM 1483 C C . LEU A 1 186 ? -11.613 6.591 24.036 1.00 96.19 186 LEU A C 1
ATOM 1485 O O . LEU A 1 186 ? -11.525 7.705 24.543 1.00 96.19 186 LEU A O 1
ATOM 1489 N N . GLN A 1 187 ? -12.797 6.008 23.823 1.00 97.38 187 GLN A N 1
ATOM 1490 C CA . GLN A 1 187 ? -14.065 6.644 24.184 1.00 97.38 187 GLN A CA 1
ATOM 1491 C C . GLN A 1 187 ? -14.146 6.949 25.682 1.00 97.38 187 GLN A C 1
ATOM 1493 O O . GLN A 1 187 ? -14.586 8.038 26.062 1.00 97.38 187 GLN A O 1
ATOM 1498 N N . GLU A 1 188 ? -13.745 6.000 26.526 1.00 97.06 188 GLU A N 1
ATOM 1499 C CA . GLU A 1 188 ? -13.747 6.177 27.978 1.00 97.06 188 GLU A CA 1
ATOM 1500 C C . GLU A 1 188 ? -12.710 7.216 28.417 1.00 97.06 188 GLU A C 1
ATOM 1502 O O . GLU A 1 188 ? -13.054 8.117 29.185 1.00 97.06 188 GLU A O 1
ATOM 1507 N N . THR A 1 189 ? -11.504 7.203 27.838 1.00 95.88 189 THR A N 1
ATOM 1508 C CA . THR A 1 189 ? -10.491 8.249 28.054 1.00 95.88 189 THR A CA 1
ATOM 1509 C C . THR A 1 189 ? -11.021 9.631 27.670 1.00 95.88 189 THR A C 1
ATOM 1511 O O . THR A 1 189 ? -10.900 10.576 28.446 1.00 95.88 189 THR A O 1
ATOM 1514 N N . MET A 1 190 ? -11.686 9.767 26.517 1.00 96.00 190 MET A N 1
ATOM 1515 C CA . MET A 1 190 ? -12.265 11.041 26.069 1.00 96.00 190 MET A CA 1
ATOM 1516 C C . MET A 1 190 ? -13.353 11.554 27.020 1.00 96.00 190 MET A C 1
ATOM 1518 O O . MET A 1 190 ? -13.403 12.748 27.330 1.00 96.00 190 MET A O 1
ATOM 1522 N N . LYS A 1 191 ? -14.238 10.667 27.497 1.00 97.06 191 LYS A N 1
ATOM 1523 C CA . LYS A 1 191 ? -15.279 11.017 28.477 1.00 97.06 191 LYS A CA 1
ATOM 1524 C C . LYS A 1 191 ? -14.666 11.448 29.808 1.00 97.06 191 LYS A C 1
ATOM 1526 O O . LYS A 1 191 ? -15.100 12.451 30.374 1.00 97.06 191 LYS A O 1
ATOM 1531 N N . ALA A 1 192 ? -13.672 10.708 30.296 1.00 96.94 192 ALA A N 1
ATOM 1532 C CA . ALA A 1 192 ? -12.985 11.009 31.544 1.00 96.94 192 ALA A CA 1
ATOM 1533 C C . ALA A 1 192 ? -12.228 12.344 31.460 1.00 96.94 192 ALA A C 1
ATOM 1535 O O . ALA A 1 192 ? -12.407 13.196 32.330 1.00 96.94 192 ALA A O 1
ATOM 1536 N N . ALA A 1 193 ? -11.506 12.591 30.364 1.00 96.19 193 ALA A N 1
ATOM 1537 C CA . ALA A 1 193 ? -10.822 13.858 30.117 1.00 96.19 193 ALA A CA 1
ATOM 1538 C C . ALA A 1 193 ? -11.809 15.034 30.105 1.00 96.19 193 ALA A C 1
ATOM 1540 O O . ALA A 1 193 ? -11.619 16.023 30.812 1.00 96.19 193 ALA A O 1
ATOM 1541 N N . ASN A 1 194 ? -12.929 14.904 29.388 1.00 96.00 194 ASN A N 1
ATOM 1542 C CA . ASN A 1 194 ? -13.982 15.922 29.386 1.00 96.00 194 ASN A CA 1
ATOM 1543 C C . ASN A 1 194 ? -14.601 16.151 30.770 1.00 96.00 194 ASN A C 1
ATOM 1545 O O . ASN A 1 194 ? -14.965 17.282 31.094 1.00 96.00 194 ASN A O 1
ATOM 1549 N N . LYS A 1 195 ? -14.716 15.108 31.598 1.00 96.75 195 LYS A N 1
ATOM 1550 C CA . LYS A 1 195 ? -15.192 15.224 32.982 1.00 96.75 195 LYS A CA 1
ATOM 1551 C C . LYS A 1 195 ? -14.200 16.000 33.851 1.00 96.75 195 LYS A C 1
ATOM 1553 O O . LYS A 1 195 ? -14.639 16.859 34.610 1.00 96.75 195 LYS A O 1
ATOM 1558 N N . ILE A 1 196 ? -12.900 15.720 33.742 1.00 95.69 196 ILE A N 1
ATOM 1559 C CA . ILE A 1 196 ? -11.834 16.437 34.465 1.00 95.69 196 ILE A CA 1
ATOM 1560 C C . ILE A 1 196 ? -11.836 17.911 34.047 1.00 95.69 196 ILE A C 1
ATOM 1562 O O . ILE A 1 196 ? -12.052 18.791 34.881 1.00 95.69 196 ILE A O 1
ATOM 1566 N N . VAL A 1 197 ? -11.724 18.182 32.743 1.00 94.81 197 VAL A N 1
ATOM 1567 C CA . VAL A 1 197 ? -11.692 19.551 32.207 1.00 94.81 197 VAL A CA 1
ATOM 1568 C C . VAL A 1 197 ? -12.980 20.306 32.524 1.00 94.81 197 VAL A C 1
ATOM 1570 O O . VAL A 1 197 ? -12.925 21.464 32.925 1.00 94.81 197 VAL A O 1
ATOM 1573 N N . GLY A 1 198 ? -14.143 19.655 32.445 1.00 93.31 198 GLY A N 1
ATOM 1574 C CA . GLY A 1 198 ? -15.435 20.271 32.752 1.00 93.31 198 GLY A CA 1
ATOM 1575 C C . GLY A 1 198 ? -15.629 20.676 34.221 1.00 93.31 198 GLY A C 1
ATOM 1576 O O . GLY A 1 198 ? -16.448 21.559 34.489 1.00 93.31 198 GLY A O 1
ATOM 1577 N N . LYS A 1 199 ? -14.887 20.082 35.173 1.00 94.25 199 LYS A N 1
ATOM 1578 C CA . LYS A 1 199 ? -14.890 20.515 36.586 1.00 94.25 199 LYS A CA 1
ATOM 1579 C C . LYS A 1 199 ? -14.200 21.870 36.764 1.00 94.25 199 LYS A C 1
ATOM 1581 O O . LYS A 1 199 ? -14.665 22.677 37.567 1.00 94.25 199 LYS A O 1
ATOM 1586 N N . VAL A 1 200 ? -13.116 22.100 36.022 1.00 94.00 200 VAL A N 1
ATOM 1587 C CA . VAL A 1 200 ? -12.302 23.325 36.085 1.00 94.00 200 VAL A CA 1
ATOM 1588 C C . VAL A 1 200 ? -12.893 24.407 35.180 1.00 94.00 200 VAL A C 1
ATOM 1590 O O . VAL A 1 200 ? -13.203 25.505 35.633 1.00 94.00 200 VAL A O 1
ATOM 1593 N N . TYR A 1 201 ? -13.143 24.068 33.919 1.00 92.81 201 TYR A N 1
ATOM 1594 C CA . TYR A 1 201 ? -13.673 24.954 32.887 1.00 92.81 201 TYR A CA 1
ATOM 1595 C C . TYR A 1 201 ? -15.186 24.764 32.746 1.00 92.81 201 TYR A C 1
ATOM 1597 O O . TYR A 1 201 ? -15.685 24.140 31.802 1.00 92.81 201 TYR A O 1
ATOM 1605 N N . LYS A 1 202 ? -15.958 25.294 33.702 1.00 90.75 202 LYS A N 1
ATOM 1606 C CA . LYS A 1 202 ? -17.427 25.165 33.692 1.00 90.75 202 LYS A CA 1
ATOM 1607 C C . LYS A 1 202 ? -18.018 25.748 32.405 1.00 90.75 202 LYS A C 1
ATOM 1609 O O . LYS A 1 202 ? -17.752 26.893 32.046 1.00 90.75 202 LYS A O 1
ATOM 1614 N N . LYS A 1 203 ? -18.840 24.956 31.704 1.00 87.62 203 LYS A N 1
ATOM 1615 C CA . LYS A 1 203 ? -19.397 25.288 30.370 1.00 87.62 203 LYS A CA 1
ATOM 1616 C C . LYS A 1 203 ? -18.319 25.642 29.317 1.00 87.62 203 LYS A C 1
ATOM 1618 O O . LYS A 1 203 ? -18.632 26.282 28.313 1.00 87.62 203 LYS A O 1
ATOM 1623 N N . GLY A 1 204 ? -17.073 25.217 29.541 1.00 87.38 204 GLY A N 1
ATOM 1624 C CA . GLY A 1 204 ? -15.904 25.534 28.721 1.00 87.38 204 GLY A CA 1
ATOM 1625 C C . GLY A 1 204 ? -15.348 26.945 28.928 1.00 87.38 204 GLY A C 1
ATOM 1626 O O . GLY A 1 204 ? -14.511 27.371 28.143 1.00 87.38 204 GLY A O 1
ATOM 1627 N N . SER A 1 205 ? -15.813 27.695 29.932 1.00 89.62 205 SER A N 1
ATOM 1628 C CA . SER A 1 205 ? -15.356 29.068 30.166 1.00 89.62 205 SER A CA 1
ATOM 1629 C C . SER A 1 205 ? -13.979 29.096 30.846 1.00 89.62 205 SER A C 1
ATOM 1631 O O . SER A 1 205 ? -13.819 28.427 31.869 1.00 89.62 205 SER A O 1
ATOM 1633 N N . PRO A 1 206 ? -13.007 29.889 30.348 1.00 89.50 206 PRO A N 1
ATOM 1634 C CA . PRO A 1 206 ? -11.743 30.151 31.044 1.00 89.50 206 PRO A CA 1
ATOM 1635 C C . PRO A 1 206 ? -11.874 31.169 32.189 1.00 89.50 206 PRO A C 1
ATOM 1637 O O . PRO A 1 206 ? -10.916 31.381 32.930 1.00 89.50 206 PRO A O 1
ATOM 1640 N N . ALA A 1 207 ? -13.028 31.830 32.336 1.00 88.19 207 ALA A N 1
ATOM 1641 C CA . ALA A 1 207 ? -13.212 32.879 33.333 1.00 88.19 207 ALA A CA 1
ATOM 1642 C C . ALA A 1 207 ? -13.049 32.333 34.762 1.00 88.19 207 ALA A C 1
ATOM 1644 O O . ALA A 1 207 ? -13.739 31.392 35.156 1.00 88.19 207 ALA A O 1
ATOM 1645 N N . GLY A 1 208 ? -12.157 32.952 35.540 1.00 83.62 208 GLY A N 1
ATOM 1646 C CA . GLY A 1 208 ? -11.893 32.572 36.931 1.00 83.62 208 GLY A CA 1
ATOM 1647 C C . GLY A 1 208 ? -10.971 31.362 37.110 1.00 83.62 208 GLY A C 1
ATOM 1648 O O . GLY A 1 208 ? -10.838 30.879 38.230 1.00 83.62 208 GLY A O 1
ATOM 1649 N N . VAL A 1 209 ? -10.330 30.873 36.042 1.00 89.88 209 VAL A N 1
ATOM 1650 C CA . VAL A 1 209 ? -9.344 29.785 36.122 1.00 89.88 209 VAL A CA 1
ATOM 1651 C C . VAL A 1 209 ? -7.932 30.372 36.202 1.00 89.88 209 VAL A C 1
ATOM 1653 O O . VAL A 1 209 ? -7.472 31.011 35.257 1.00 89.88 209 VAL A O 1
ATOM 1656 N N . SER A 1 210 ? -7.238 30.159 37.325 1.00 91.19 210 SER A N 1
ATOM 1657 C CA . SER A 1 210 ? -5.836 30.572 37.495 1.00 91.19 210 SER A CA 1
ATOM 1658 C C . SER A 1 210 ? -4.860 29.634 36.768 1.00 91.19 210 SER A C 1
ATOM 1660 O O . SER A 1 210 ? -5.212 28.503 36.422 1.00 91.19 210 SER A O 1
ATOM 1662 N N . ALA A 1 211 ? -3.611 30.076 36.574 1.00 90.50 211 ALA A N 1
ATOM 1663 C CA . ALA A 1 211 ? -2.546 29.233 36.018 1.00 90.50 211 ALA A CA 1
ATOM 1664 C C . ALA A 1 211 ? -2.339 27.953 36.852 1.00 90.50 211 ALA A C 1
ATOM 1666 O O . ALA A 1 211 ? -2.343 26.857 36.309 1.00 90.50 211 ALA A O 1
ATOM 1667 N N . GLU A 1 212 ? -2.337 28.062 38.182 1.00 92.25 212 GLU A N 1
ATOM 1668 C CA . GLU A 1 212 ? -2.239 26.905 39.084 1.00 92.25 212 GLU A CA 1
ATOM 1669 C C . GLU A 1 212 ? -3.416 25.924 38.947 1.00 92.25 212 GLU A C 1
ATOM 1671 O O . GLU A 1 212 ? -3.263 24.717 39.128 1.00 92.25 212 GLU A O 1
ATOM 1676 N N . MET A 1 213 ? -4.632 26.413 38.666 1.00 91.50 213 MET A N 1
ATOM 1677 C CA . MET A 1 213 ? -5.786 25.541 38.408 1.00 91.50 213 MET A CA 1
ATOM 1678 C C . MET A 1 213 ? -5.654 24.817 37.068 1.00 91.50 213 MET A C 1
ATOM 1680 O O . MET A 1 213 ? -6.020 23.645 36.975 1.00 91.50 213 MET A O 1
ATOM 1684 N N . ARG A 1 214 ? -5.119 25.495 36.047 1.00 92.62 214 ARG A N 1
ATOM 1685 C CA . ARG A 1 214 ? -4.802 24.896 34.746 1.00 92.62 214 ARG A CA 1
ATOM 1686 C C . ARG A 1 214 ? -3.741 23.807 34.893 1.00 92.62 214 ARG A C 1
ATOM 1688 O O . ARG A 1 214 ? -3.952 22.706 34.395 1.00 92.62 214 ARG A O 1
ATOM 1695 N N . ASP A 1 215 ? -2.653 24.087 35.602 1.00 93.50 215 ASP A N 1
ATOM 1696 C CA . ASP A 1 215 ? -1.542 23.146 35.763 1.00 93.50 215 ASP A CA 1
ATOM 1697 C C . ASP A 1 215 ? -1.968 21.924 36.581 1.00 93.50 215 ASP A C 1
ATOM 1699 O O . ASP A 1 215 ? -1.702 20.791 36.186 1.00 93.50 215 ASP A O 1
ATOM 1703 N N . ARG A 1 216 ? -2.760 22.121 37.646 1.00 93.62 216 ARG A N 1
ATOM 1704 C CA . ARG A 1 216 ? -3.391 21.006 38.374 1.00 93.62 216 ARG A CA 1
ATOM 1705 C C . ARG A 1 216 ? -4.331 20.185 37.493 1.00 93.62 216 ARG A C 1
ATOM 1707 O O . ARG A 1 216 ? -4.346 18.965 37.607 1.00 93.62 216 ARG A O 1
ATOM 1714 N N . CYS A 1 217 ? -5.104 20.826 36.614 1.00 94.19 217 CYS A N 1
ATOM 1715 C CA . CYS A 1 217 ? -5.964 20.120 35.662 1.00 94.19 217 CYS A CA 1
ATOM 1716 C C . CYS A 1 217 ? -5.145 19.277 34.676 1.00 94.19 217 CYS A C 1
ATOM 1718 O O . CYS A 1 217 ? -5.529 18.150 34.376 1.00 94.19 217 CYS A O 1
ATOM 1720 N N . ALA A 1 218 ? -4.030 19.813 34.173 1.00 94.69 218 ALA A N 1
ATOM 1721 C CA . ALA A 1 218 ? -3.128 19.085 33.287 1.00 94.69 218 ALA A CA 1
ATOM 1722 C C . ALA A 1 218 ? -2.490 17.895 34.013 1.00 94.69 218 ALA A C 1
ATOM 1724 O O . ALA A 1 218 ? -2.510 16.789 33.483 1.00 94.69 218 ALA A O 1
ATOM 1725 N N . GLN A 1 219 ? -2.028 18.090 35.251 1.00 94.75 219 GLN A N 1
ATOM 1726 C CA . GLN A 1 219 ? -1.464 17.013 36.062 1.00 94.75 219 GLN A CA 1
ATOM 1727 C C . GLN A 1 219 ? -2.493 15.909 36.348 1.00 94.75 219 GLN A C 1
ATOM 1729 O O . GLN A 1 219 ? -2.173 14.737 36.224 1.00 94.75 219 GLN A O 1
ATOM 1734 N N . GLN A 1 220 ? -3.758 16.257 36.615 1.00 95.94 220 GLN A N 1
ATOM 1735 C CA . GLN A 1 220 ? -4.830 15.262 36.766 1.00 95.94 220 GLN A CA 1
ATOM 1736 C C . GLN A 1 220 ? -5.056 14.426 35.499 1.00 95.94 220 GLN A C 1
ATOM 1738 O O . GLN A 1 220 ? -5.315 13.230 35.595 1.00 95.94 220 GLN A O 1
ATOM 1743 N N . LEU A 1 221 ? -4.955 15.028 34.308 1.00 94.94 221 LEU A N 1
ATOM 1744 C CA . LEU A 1 221 ? -5.041 14.285 33.044 1.00 94.94 221 LEU A CA 1
ATOM 1745 C C . LEU A 1 221 ? -3.856 13.321 32.871 1.00 94.94 221 LEU A C 1
ATOM 1747 O O . LEU A 1 221 ? -4.043 12.218 32.358 1.00 94.94 221 LEU A O 1
ATOM 1751 N N . VAL A 1 222 ? -2.660 13.715 33.312 1.00 95.62 222 VAL A N 1
ATOM 1752 C CA . VAL A 1 222 ? -1.467 12.855 33.303 1.00 95.62 222 VAL A CA 1
ATOM 1753 C C . VAL A 1 222 ? -1.645 11.689 34.276 1.00 95.62 222 VAL A C 1
ATOM 1755 O O . VAL A 1 222 ? -1.499 10.536 33.880 1.00 95.62 222 VAL A O 1
ATOM 1758 N N . ASP A 1 223 ? -2.017 11.978 35.522 1.00 94.75 223 ASP A N 1
ATOM 1759 C CA . ASP A 1 223 ? -2.072 10.989 36.600 1.00 94.75 223 ASP A CA 1
ATOM 1760 C C . ASP A 1 223 ? -3.218 9.981 36.409 1.00 94.75 223 ASP A C 1
ATOM 1762 O O . ASP A 1 223 ? -3.028 8.781 36.606 1.00 94.75 223 ASP A O 1
ATOM 1766 N N . GLU A 1 224 ? -4.413 10.442 36.014 1.00 94.56 224 GLU A N 1
ATOM 1767 C CA . GLU A 1 224 ? -5.595 9.574 35.893 1.00 94.56 224 GLU A CA 1
ATOM 1768 C C . GLU A 1 224 ? -5.691 8.864 34.534 1.00 94.56 224 GLU A C 1
ATOM 1770 O O . GLU A 1 224 ? -6.255 7.771 34.458 1.00 94.56 224 GLU A O 1
ATOM 1775 N N . LEU A 1 225 ? -5.190 9.474 33.451 1.00 94.25 225 LEU A N 1
ATOM 1776 C CA . LEU A 1 225 ? -5.396 8.982 32.079 1.00 94.25 225 LEU A CA 1
ATOM 1777 C C . LEU A 1 225 ? -4.103 8.636 31.335 1.00 94.25 225 LEU A C 1
ATOM 1779 O O . LEU A 1 225 ? -4.182 8.219 30.178 1.00 94.25 225 LEU A O 1
ATOM 1783 N N . ALA A 1 226 ? -2.938 8.795 31.973 1.00 93.81 226 ALA A N 1
ATOM 1784 C CA . ALA A 1 226 ? -1.620 8.567 31.377 1.00 93.81 226 ALA A CA 1
ATOM 1785 C C . ALA A 1 226 ? -1.382 9.367 30.079 1.00 93.81 226 ALA A C 1
ATOM 1787 O O . ALA A 1 226 ? -0.653 8.928 29.187 1.00 93.81 226 ALA A O 1
ATOM 1788 N N . ILE A 1 227 ? -2.007 10.542 29.957 1.00 91.94 227 ILE A N 1
ATOM 1789 C CA . ILE A 1 227 ? -1.811 11.442 28.816 1.00 91.94 227 ILE A CA 1
ATOM 1790 C C . ILE A 1 227 ? -0.488 12.195 29.029 1.00 91.94 227 ILE A C 1
ATOM 1792 O O . ILE A 1 227 ? -0.290 12.735 30.116 1.00 91.94 227 ILE A O 1
ATOM 1796 N N . PRO A 1 228 ? 0.420 12.278 28.039 1.00 94.81 228 PRO A N 1
ATOM 1797 C CA . PRO A 1 228 ? 1.643 13.068 28.166 1.00 94.81 228 PRO A CA 1
ATOM 1798 C C . PRO A 1 228 ? 1.343 14.528 28.527 1.00 94.81 228 PRO A C 1
ATOM 1800 O O . PRO A 1 228 ? 0.403 15.119 27.995 1.00 94.81 228 PRO A O 1
ATOM 1803 N N . LEU A 1 229 ? 2.161 15.134 29.394 1.00 93.25 229 LEU A N 1
ATOM 1804 C CA . LEU A 1 229 ? 1.921 16.491 29.905 1.00 93.25 229 LEU A CA 1
ATOM 1805 C C . LEU A 1 229 ? 1.744 17.527 28.782 1.00 93.25 229 LEU A C 1
ATOM 1807 O O . LEU A 1 229 ? 0.844 18.364 28.853 1.00 93.25 229 LEU A O 1
ATOM 1811 N N . ASP A 1 230 ? 2.543 17.433 27.718 1.00 93.50 230 ASP A N 1
ATOM 1812 C CA . ASP A 1 230 ? 2.452 18.328 26.559 1.00 93.50 230 ASP A CA 1
ATOM 1813 C C . ASP A 1 230 ? 1.093 18.223 25.852 1.00 93.50 230 ASP A C 1
ATOM 1815 O O . ASP A 1 230 ? 0.483 19.236 25.490 1.00 93.50 230 ASP A O 1
ATOM 1819 N N . GLU A 1 231 ? 0.582 17.000 25.696 1.00 92.94 231 GLU A N 1
ATOM 1820 C CA . GLU A 1 231 ? -0.726 16.745 25.098 1.00 92.94 231 GLU A CA 1
ATOM 1821 C C . GLU A 1 231 ? -1.845 17.236 26.025 1.00 92.94 231 GLU A C 1
ATOM 1823 O O . GLU A 1 231 ? -2.735 17.960 25.574 1.00 92.94 231 GLU A O 1
ATOM 1828 N N . ALA A 1 232 ? -1.757 16.959 27.329 1.00 93.06 232 ALA A N 1
ATOM 1829 C CA . ALA A 1 232 ? -2.707 17.451 28.324 1.00 93.06 232 ALA A CA 1
ATOM 1830 C C . ALA A 1 232 ? -2.782 18.989 28.329 1.00 93.06 232 ALA A C 1
ATOM 1832 O O . ALA A 1 232 ? -3.868 19.566 28.271 1.00 93.06 232 ALA A O 1
ATOM 1833 N N . LEU A 1 233 ? -1.639 19.681 28.310 1.00 93.00 233 LEU A N 1
ATOM 1834 C CA . LEU A 1 233 ? -1.587 21.141 28.215 1.00 93.00 233 LEU A CA 1
ATOM 1835 C C . LEU A 1 233 ? -2.149 21.660 26.886 1.00 93.00 233 LEU A C 1
ATOM 1837 O O . LEU A 1 233 ? -2.749 22.740 26.863 1.00 93.00 233 LEU A O 1
ATOM 1841 N N . SER A 1 234 ? -1.973 20.919 25.789 1.00 91.69 234 SER A N 1
ATOM 1842 C CA . SER A 1 234 ? -2.557 21.260 24.488 1.00 91.69 234 SER A CA 1
ATOM 1843 C C . SER A 1 234 ? -4.088 21.166 24.494 1.00 91.69 234 SER A C 1
ATOM 1845 O O . SER A 1 234 ? -4.746 22.070 23.978 1.00 91.69 234 SER A O 1
ATOM 1847 N N . MET A 1 235 ? -4.659 20.162 25.171 1.00 91.31 235 MET A N 1
ATOM 1848 C CA . MET A 1 235 ? -6.110 19.983 25.337 1.00 91.31 235 MET A CA 1
ATOM 1849 C C . MET A 1 235 ? -6.767 21.124 26.125 1.00 91.31 235 MET A C 1
ATOM 1851 O O . MET A 1 235 ? -7.958 21.386 25.973 1.00 91.31 235 MET A O 1
ATOM 1855 N N . LEU A 1 236 ? -5.999 21.820 26.968 1.00 91.94 236 LEU A N 1
ATOM 1856 C CA . LEU A 1 236 ? -6.468 22.967 27.753 1.00 91.94 236 LEU A CA 1
ATOM 1857 C C . LEU A 1 236 ? -6.336 24.306 27.012 1.00 91.94 236 LEU A C 1
ATOM 1859 O O . LEU A 1 236 ? -6.448 25.370 27.627 1.00 91.94 236 LEU A O 1
ATOM 1863 N N . LYS A 1 237 ? -6.032 24.304 25.714 1.00 88.25 237 LYS A N 1
ATOM 1864 C CA . LYS A 1 237 ? -6.007 25.523 24.896 1.00 88.25 237 LYS A CA 1
ATOM 1865 C C . LYS A 1 237 ? -7.368 25.747 24.239 1.00 88.25 237 LYS A C 1
ATOM 1867 O O . LYS A 1 237 ? -8.073 24.804 23.890 1.00 88.25 237 LYS A O 1
ATOM 1872 N N . SER A 1 238 ? -7.742 27.011 24.068 1.00 84.06 238 SER A N 1
ATOM 1873 C CA . SER A 1 238 ? -8.871 27.376 23.212 1.00 84.06 238 SER A CA 1
ATOM 1874 C C . SER A 1 238 ? -8.538 27.058 21.754 1.00 84.06 238 SER A C 1
ATOM 1876 O O . SER A 1 238 ? -7.398 27.244 21.332 1.00 84.06 238 SER A O 1
ATOM 1878 N N . SER A 1 239 ? -9.528 26.625 20.976 1.00 80.56 239 SER A N 1
ATOM 1879 C CA . SER A 1 239 ? -9.366 26.495 19.522 1.00 80.56 239 SER A CA 1
ATOM 1880 C C . SER A 1 239 ? -9.462 27.858 18.833 1.00 80.56 239 SER A C 1
ATOM 1882 O O . SER A 1 239 ? -10.184 28.727 19.322 1.00 80.56 239 SER A O 1
ATOM 1884 N N . ASP A 1 240 ? -8.886 27.996 17.639 1.00 81.62 240 ASP A N 1
ATOM 1885 C CA . ASP A 1 240 ? -8.963 29.231 16.836 1.00 81.62 240 ASP A CA 1
ATOM 1886 C C . ASP A 1 240 ? -10.405 29.687 16.539 1.00 81.62 240 ASP A C 1
ATOM 1888 O O . ASP A 1 240 ? -10.672 30.870 16.349 1.00 81.62 240 ASP A O 1
ATOM 1892 N N . TYR A 1 241 ? -11.359 28.751 16.542 1.00 81.50 241 TYR A N 1
ATOM 1893 C CA . TYR A 1 241 ? -12.760 28.986 16.182 1.00 81.50 241 TYR A CA 1
ATOM 1894 C C . TYR A 1 241 ? -13.704 29.083 17.391 1.00 81.50 241 TYR A C 1
ATOM 1896 O O . TYR A 1 241 ? -14.914 29.236 17.225 1.00 81.50 241 TYR A O 1
ATOM 1904 N N . SER A 1 242 ? -13.190 28.954 18.619 1.00 85.31 242 SER A N 1
ATOM 1905 C CA . SER A 1 242 ? -14.001 29.022 19.837 1.00 85.31 242 SER A CA 1
ATOM 1906 C C . SER A 1 242 ? -13.149 29.285 21.074 1.00 85.31 242 SER A C 1
ATOM 1908 O O . SER A 1 242 ? -12.239 28.520 21.385 1.00 85.31 242 SER A O 1
ATOM 1910 N N . ALA A 1 243 ? -13.566 30.272 21.872 1.00 88.75 243 ALA A N 1
ATOM 1911 C CA . ALA A 1 243 ? -12.976 30.590 23.174 1.00 88.75 243 ALA A CA 1
ATOM 1912 C C . ALA A 1 243 ? -13.215 29.516 24.257 1.00 88.75 243 ALA A C 1
ATOM 1914 O O . ALA A 1 243 ? -12.657 29.604 25.349 1.00 88.75 243 ALA A O 1
ATOM 1915 N N . LYS A 1 244 ? -14.063 28.514 23.984 1.00 91.56 244 LYS A N 1
ATOM 1916 C CA . LYS A 1 244 ? -14.303 27.408 24.918 1.00 91.56 244 LYS A CA 1
ATOM 1917 C C . LYS A 1 244 ? -13.092 26.484 25.019 1.00 91.56 244 LYS A C 1
ATOM 1919 O O . LYS A 1 244 ? -12.547 26.073 23.998 1.00 91.56 244 LYS A O 1
ATOM 1924 N N . ILE A 1 245 ? -12.763 26.092 26.246 1.00 92.12 245 ILE A N 1
ATOM 1925 C CA . ILE A 1 245 ? -11.759 25.071 26.555 1.00 92.12 245 ILE A CA 1
ATOM 1926 C C . ILE A 1 245 ? -12.483 23.756 26.843 1.00 92.12 245 ILE A C 1
ATOM 1928 O O . ILE A 1 245 ? -13.244 23.643 27.805 1.00 92.12 245 ILE A O 1
ATOM 1932 N N . ILE A 1 246 ? -12.283 22.778 25.963 1.00 91.88 246 ILE A N 1
ATOM 1933 C CA . ILE A 1 246 ? -12.879 21.442 26.028 1.00 91.88 246 ILE A CA 1
ATOM 1934 C C . ILE A 1 246 ? -11.798 20.463 25.571 1.00 91.88 246 ILE A C 1
ATOM 1936 O O . ILE A 1 246 ? -11.234 20.673 24.501 1.00 91.88 246 ILE A O 1
ATOM 1940 N N . ALA A 1 247 ? -11.540 19.397 26.337 1.00 93.00 247 ALA A N 1
ATOM 1941 C CA . ALA A 1 247 ? -10.523 18.410 25.963 1.00 93.00 247 ALA A CA 1
ATOM 1942 C C . ALA A 1 247 ? -10.862 17.720 24.635 1.00 93.00 247 ALA A C 1
ATOM 1944 O O . ALA A 1 247 ? -10.039 17.652 23.728 1.00 93.00 247 ALA A O 1
ATOM 1945 N N . PHE A 1 248 ? -12.106 17.249 24.510 1.00 94.12 248 PHE A N 1
ATOM 1946 C CA . PHE A 1 248 ? -12.633 16.633 23.302 1.00 94.12 248 PHE A CA 1
ATOM 1947 C C . PHE A 1 248 ? -14.005 17.189 22.949 1.00 94.12 248 PHE A C 1
ATOM 1949 O O . PHE A 1 248 ? -14.960 17.142 23.729 1.00 94.12 248 PHE A O 1
ATOM 1956 N N . TRP A 1 249 ? -14.134 17.656 21.719 1.00 93.25 249 TRP A N 1
ATOM 1957 C CA . TRP A 1 249 ? -15.374 18.199 21.201 1.00 93.25 249 TRP A CA 1
ATOM 1958 C C . TRP A 1 249 ? -16.463 17.125 21.057 1.00 93.25 249 TRP A C 1
ATOM 1960 O O . TRP A 1 249 ? -16.161 15.972 20.733 1.00 93.25 249 TRP A O 1
ATOM 1970 N N . PRO A 1 250 ? -17.756 17.488 21.192 1.00 93.56 250 PRO A N 1
ATOM 1971 C CA . PRO A 1 250 ? -18.862 16.535 21.069 1.00 93.56 250 PRO A CA 1
ATOM 1972 C C . PRO A 1 250 ? -18.861 15.733 19.759 1.00 93.56 250 PRO A C 1
ATOM 1974 O O . PRO A 1 250 ? -19.183 14.545 19.763 1.00 93.56 250 PRO A O 1
ATOM 1977 N N . TYR A 1 251 ? -18.455 16.350 18.641 1.00 95.00 251 TYR A N 1
ATOM 1978 C CA . TYR A 1 251 ? -18.366 15.659 17.353 1.00 95.00 251 TYR A CA 1
ATOM 1979 C C . TYR A 1 251 ? -17.289 14.563 17.355 1.00 95.00 251 TYR A C 1
ATOM 1981 O O . TYR A 1 251 ? -17.492 13.530 16.726 1.00 95.00 251 TYR A O 1
ATOM 1989 N N . GLN A 1 252 ? -16.184 14.726 18.096 1.00 96.31 252 GLN A N 1
ATOM 1990 C CA . GLN A 1 252 ? -15.138 13.701 18.199 1.00 96.31 252 GLN A CA 1
ATOM 1991 C C . GLN A 1 252 ? -15.680 12.457 18.914 1.00 96.31 252 GLN A C 1
ATOM 1993 O O . GLN A 1 252 ? -15.492 11.343 18.426 1.00 96.31 252 GLN A O 1
ATOM 1998 N N . LEU A 1 253 ? -16.415 12.641 20.021 1.00 97.50 253 LEU A N 1
ATOM 1999 C CA . LEU A 1 253 ? -17.067 11.535 20.736 1.00 97.50 253 LEU A CA 1
ATOM 2000 C C . LEU A 1 253 ? -18.150 10.868 19.879 1.00 97.50 253 LEU A C 1
ATOM 2002 O O . LEU A 1 253 ? -18.269 9.645 19.882 1.00 97.50 253 LEU A O 1
ATOM 2006 N N . SER A 1 254 ? -18.948 11.656 19.152 1.00 97.94 254 SER A N 1
ATOM 2007 C CA . SER A 1 254 ? -19.982 11.129 18.251 1.00 97.94 254 SER A CA 1
ATOM 2008 C C . SER A 1 254 ? -19.370 10.273 17.141 1.00 97.94 254 SER A C 1
ATOM 2010 O O . SER A 1 254 ? -19.801 9.140 16.928 1.00 97.94 254 SER A O 1
ATOM 2012 N N . ASN A 1 255 ? -18.312 10.769 16.493 1.00 98.00 255 ASN A N 1
ATOM 2013 C CA . ASN A 1 255 ? -17.608 10.055 15.431 1.00 98.00 255 ASN A CA 1
ATOM 2014 C C . ASN A 1 255 ? -16.989 8.748 15.944 1.00 98.00 255 ASN A C 1
ATOM 2016 O O . ASN A 1 255 ? -17.124 7.711 15.296 1.00 98.00 255 ASN A O 1
ATOM 2020 N N . ASN A 1 256 ? -16.358 8.767 17.124 1.00 97.94 256 ASN A N 1
ATOM 2021 C CA . ASN A 1 256 ? -15.779 7.558 17.707 1.00 97.94 256 ASN A CA 1
ATOM 2022 C C . ASN A 1 256 ? -16.858 6.536 18.115 1.00 97.94 256 ASN A C 1
ATOM 2024 O O . ASN A 1 256 ? -16.711 5.352 17.833 1.00 97.94 256 ASN A O 1
ATOM 2028 N N . ASN A 1 257 ? -17.996 6.973 18.664 1.00 97.75 257 ASN A N 1
ATOM 2029 C CA . ASN A 1 257 ? -19.135 6.086 18.937 1.00 97.75 257 ASN A CA 1
ATOM 2030 C C . ASN A 1 257 ? -19.739 5.467 17.666 1.00 97.75 257 ASN A C 1
ATOM 2032 O O . ASN A 1 257 ? -20.130 4.300 17.675 1.00 97.75 257 ASN A O 1
ATOM 2036 N N . GLN A 1 258 ? -19.836 6.224 16.568 1.00 97.88 258 GLN A N 1
ATOM 2037 C CA . GLN A 1 258 ? -20.278 5.675 15.281 1.00 97.88 258 GLN A CA 1
ATOM 2038 C C . GLN A 1 258 ? -19.303 4.608 14.771 1.00 97.88 258 GLN A C 1
ATOM 2040 O O . GLN A 1 258 ? -19.731 3.560 14.291 1.00 97.88 258 GLN A O 1
ATOM 2045 N N . GLU A 1 259 ? -18.000 4.848 14.925 1.00 97.62 259 GLU A N 1
ATOM 2046 C CA . GLU A 1 259 ? -16.950 3.891 14.580 1.00 97.62 259 GLU A CA 1
ATOM 2047 C C . GLU A 1 259 ? -17.023 2.611 15.429 1.00 97.62 259 GLU A C 1
ATOM 2049 O O . GLU A 1 259 ? -16.919 1.518 14.873 1.00 97.62 259 GLU A O 1
ATOM 2054 N N . ILE A 1 260 ? -17.275 2.728 16.739 1.00 98.12 260 ILE A N 1
ATOM 2055 C CA . ILE A 1 260 ? -17.515 1.589 17.644 1.00 98.12 260 ILE A CA 1
ATOM 2056 C C . ILE A 1 260 ? -18.689 0.748 17.137 1.00 98.12 260 ILE A C 1
ATOM 2058 O O . ILE A 1 260 ? -18.509 -0.433 16.850 1.00 98.12 260 ILE A O 1
ATOM 2062 N N . ARG A 1 261 ? -19.861 1.360 16.915 1.00 97.88 261 ARG A N 1
ATOM 2063 C CA . ARG A 1 261 ? -21.056 0.653 16.409 1.00 97.88 261 ARG A CA 1
ATOM 2064 C C . ARG A 1 261 ? -20.798 -0.030 15.068 1.00 97.88 261 ARG A C 1
ATOM 2066 O O . ARG A 1 261 ? -21.259 -1.143 14.822 1.00 97.88 261 ARG A O 1
ATOM 2073 N N . ARG A 1 262 ? -20.044 0.630 14.184 1.00 97.12 262 ARG A N 1
ATOM 2074 C CA . ARG A 1 262 ? -19.642 0.062 12.894 1.00 97.12 262 ARG A CA 1
ATOM 2075 C C . ARG A 1 262 ? -18.756 -1.170 13.078 1.00 97.12 262 ARG A C 1
ATOM 2077 O O . ARG A 1 262 ? -18.940 -2.151 12.360 1.00 97.12 262 ARG A O 1
ATOM 2084 N N . LEU A 1 263 ? -17.785 -1.119 13.991 1.00 96.69 263 LEU A N 1
ATOM 2085 C CA . LEU A 1 263 ? -16.892 -2.241 14.280 1.00 96.69 263 LEU A CA 1
ATOM 2086 C C . LEU A 1 263 ? -17.642 -3.403 14.935 1.00 96.69 263 LEU A C 1
ATOM 2088 O O . LEU A 1 263 ? -17.459 -4.530 14.492 1.00 96.69 263 LEU A O 1
ATOM 2092 N N . GLU A 1 264 ? -18.540 -3.140 15.885 1.00 97.19 264 GLU A N 1
ATOM 2093 C CA . GLU A 1 264 ? -19.418 -4.157 16.485 1.00 97.19 264 GLU A CA 1
ATOM 2094 C C . GLU A 1 264 ? -20.248 -4.889 15.425 1.00 97.19 264 GLU A C 1
ATOM 2096 O O . GLU A 1 264 ? -20.286 -6.120 15.394 1.00 97.19 264 GLU A O 1
ATOM 2101 N N . GLN A 1 265 ? -20.888 -4.141 14.518 1.00 95.81 265 GLN A N 1
ATOM 2102 C CA . GLN A 1 265 ? -21.647 -4.741 13.421 1.00 95.81 265 GLN A CA 1
ATOM 2103 C C . GLN A 1 265 ? -20.739 -5.558 12.498 1.00 95.81 265 GLN A C 1
ATOM 2105 O O . GLN A 1 265 ? -21.092 -6.661 12.086 1.00 95.81 265 GLN A O 1
ATOM 2110 N N . ARG A 1 266 ? -19.543 -5.041 12.203 1.00 94.69 266 ARG A N 1
ATOM 2111 C CA . ARG A 1 266 ? -18.577 -5.715 11.337 1.00 94.69 266 ARG A CA 1
ATOM 2112 C C . ARG A 1 266 ? -18.045 -7.013 11.945 1.00 94.69 266 ARG A C 1
ATOM 2114 O O . ARG A 1 266 ? -17.867 -7.958 11.188 1.00 94.69 266 ARG A O 1
ATOM 2121 N N . VAL A 1 267 ? -17.809 -7.076 13.258 1.00 94.69 267 VAL A N 1
ATOM 2122 C CA . VAL A 1 267 ? -17.428 -8.319 13.958 1.00 94.69 267 VAL A CA 1
ATOM 2123 C C . VAL A 1 267 ? -18.514 -9.373 13.752 1.00 94.69 267 VAL A C 1
ATOM 2125 O O . VAL A 1 267 ? -18.229 -10.432 13.201 1.00 94.69 267 VAL A O 1
ATOM 2128 N N . LYS A 1 268 ? -19.777 -9.033 14.043 1.00 93.44 268 LYS A N 1
ATOM 2129 C CA . LYS A 1 268 ? -20.923 -9.941 13.850 1.00 93.44 268 LYS A CA 1
ATOM 2130 C C . LYS A 1 268 ? -21.057 -10.420 12.405 1.00 93.44 268 LYS A C 1
ATOM 2132 O O . LYS A 1 268 ? -21.374 -11.579 12.148 1.00 93.44 268 LYS A O 1
ATOM 2137 N N . ASP A 1 269 ? -20.841 -9.525 11.443 1.00 91.38 269 ASP A N 1
ATOM 2138 C CA . ASP A 1 269 ? -20.915 -9.874 10.027 1.00 91.38 269 ASP A CA 1
ATOM 2139 C C . ASP A 1 269 ? -19.785 -10.823 9.607 1.00 91.38 269 ASP A C 1
ATOM 2141 O O . ASP A 1 269 ? -20.031 -11.737 8.820 1.00 91.38 269 ASP A O 1
ATOM 2145 N N . VAL A 1 270 ? -18.563 -10.638 10.121 1.00 91.12 270 VAL A N 1
ATOM 2146 C CA . VAL A 1 270 ? -17.434 -11.540 9.838 1.00 91.12 270 VAL A CA 1
ATOM 2147 C C . VAL A 1 270 ? -17.626 -12.893 10.521 1.00 91.12 270 VAL A C 1
ATOM 2149 O O . VAL A 1 270 ? -17.445 -13.911 9.859 1.00 91.12 270 VAL A O 1
ATOM 2152 N N . GLU A 1 271 ? -18.076 -12.929 11.774 1.00 89.69 271 GLU A N 1
ATOM 2153 C CA . GLU A 1 271 ? -18.436 -14.170 12.473 1.00 89.69 271 GLU A CA 1
ATOM 2154 C C . GLU A 1 271 ? -19.485 -14.967 11.692 1.00 89.69 271 GLU A C 1
ATOM 2156 O O . GLU A 1 271 ? -19.275 -16.140 11.380 1.00 89.69 271 GLU A O 1
ATOM 2161 N N . ARG A 1 272 ? -20.574 -14.309 11.270 1.00 86.62 272 ARG A N 1
ATOM 2162 C CA . ARG A 1 272 ? -21.617 -14.938 10.447 1.00 86.62 272 ARG A CA 1
ATOM 2163 C C . ARG A 1 272 ? -21.058 -15.461 9.125 1.00 86.62 272 ARG A C 1
ATOM 2165 O O . ARG A 1 272 ? -21.441 -16.536 8.675 1.00 86.62 272 ARG A O 1
ATOM 2172 N N . LEU A 1 273 ? -20.164 -14.709 8.484 1.00 84.19 273 LEU A N 1
ATOM 2173 C CA . LEU A 1 273 ? -19.524 -15.133 7.240 1.00 84.19 273 LEU A CA 1
ATOM 2174 C C . LEU A 1 273 ? -18.625 -16.352 7.432 1.00 84.19 273 LEU A C 1
ATOM 2176 O O . LEU A 1 273 ? -18.632 -17.236 6.581 1.00 84.19 273 LEU A O 1
ATOM 2180 N N . GLN A 1 274 ? -17.857 -16.403 8.516 1.00 81.06 274 GLN A N 1
ATOM 2181 C CA . GLN A 1 274 ? -16.993 -17.539 8.821 1.00 81.06 274 GLN A CA 1
ATOM 2182 C C . GLN A 1 274 ? -17.811 -18.794 9.152 1.00 81.06 274 GLN A C 1
ATOM 2184 O O . GLN A 1 274 ? -17.443 -19.872 8.697 1.00 81.06 274 GLN A O 1
ATOM 2189 N N . GLN A 1 275 ? -18.945 -18.644 9.843 1.00 80.62 275 GLN A N 1
ATOM 2190 C CA . GLN A 1 275 ? -19.867 -19.743 10.153 1.00 80.62 275 GLN A CA 1
ATOM 2191 C C . GLN A 1 275 ? -20.644 -20.251 8.931 1.00 80.62 275 GLN A C 1
ATOM 2193 O O . GLN A 1 275 ? -20.830 -21.452 8.799 1.00 80.62 275 GLN A O 1
ATOM 2198 N N . ALA A 1 276 ? -21.082 -19.366 8.028 1.00 71.81 276 ALA A N 1
ATOM 2199 C CA . ALA A 1 276 ? -21.885 -19.744 6.857 1.00 71.81 276 ALA A CA 1
ATOM 2200 C C . ALA A 1 276 ? -21.046 -20.178 5.638 1.00 71.81 276 ALA A C 1
ATOM 2202 O O . ALA A 1 276 ? -21.554 -20.804 4.711 1.00 71.81 276 ALA A O 1
ATOM 2203 N N . ALA A 1 277 ? -19.757 -19.831 5.596 1.00 63.22 277 ALA A N 1
ATOM 2204 C CA . ALA A 1 277 ? -18.874 -20.166 4.478 1.00 63.22 277 ALA A CA 1
ATOM 2205 C C . ALA A 1 277 ? -18.612 -21.670 4.222 1.00 63.22 277 ALA A C 1
ATOM 2207 O O . ALA A 1 277 ? -18.370 -21.989 3.054 1.00 63.22 277 ALA A O 1
ATOM 2208 N N . PRO A 1 278 ? -18.612 -22.585 5.215 1.00 60.75 278 PRO A N 1
ATOM 2209 C CA . PRO A 1 278 ? -18.378 -24.013 4.982 1.00 60.75 278 PRO A CA 1
ATOM 2210 C C . PRO A 1 278 ? -19.445 -24.674 4.098 1.00 60.75 278 PRO A C 1
ATOM 2212 O O . PRO A 1 278 ? -19.138 -25.633 3.402 1.00 60.75 278 PRO A O 1
ATOM 2215 N N . GLU A 1 279 ? -20.668 -24.140 4.060 1.00 65.00 279 GLU A N 1
ATOM 2216 C CA . GLU A 1 279 ? -21.810 -24.751 3.358 1.00 65.00 279 GLU A CA 1
ATOM 2217 C C . GLU A 1 279 ? -21.898 -24.404 1.860 1.00 65.00 279 GLU A C 1
ATOM 2219 O O . GLU A 1 279 ? -22.808 -24.848 1.163 1.00 65.00 279 GLU A O 1
ATOM 2224 N N . ILE A 1 280 ? -20.985 -23.575 1.342 1.00 73.00 280 ILE A N 1
ATOM 2225 C CA . ILE A 1 280 ? -21.072 -23.064 -0.037 1.00 73.00 280 ILE A CA 1
ATOM 2226 C C . ILE A 1 280 ? -20.378 -23.994 -1.036 1.00 73.00 280 ILE A C 1
ATOM 2228 O O . ILE A 1 280 ? -20.797 -24.067 -2.189 1.00 73.00 280 ILE A O 1
ATOM 2232 N N . ALA A 1 281 ? -19.302 -24.670 -0.626 1.00 83.69 281 ALA A N 1
ATOM 2233 C CA . ALA A 1 281 ? -18.533 -25.522 -1.524 1.00 83.69 281 ALA A CA 1
ATOM 2234 C C . ALA A 1 281 ? -19.233 -26.875 -1.699 1.00 83.69 281 ALA A C 1
ATOM 2236 O O . ALA A 1 281 ? -19.328 -27.653 -0.754 1.00 83.69 281 ALA A O 1
ATOM 2237 N N . GLN A 1 282 ? -19.735 -27.145 -2.903 1.00 89.06 282 GLN A N 1
ATOM 2238 C CA . GLN A 1 282 ? -20.481 -28.364 -3.210 1.00 89.06 282 GLN A CA 1
ATOM 2239 C C . GLN A 1 282 ? -20.528 -28.623 -4.717 1.00 89.06 282 GLN A C 1
ATOM 2241 O O . GLN A 1 282 ? -20.447 -27.696 -5.525 1.00 89.06 282 GLN A O 1
ATOM 2246 N N . VAL A 1 283 ? -20.721 -29.887 -5.088 1.00 91.00 283 VAL A N 1
ATOM 2247 C CA . VAL A 1 283 ? -21.072 -30.290 -6.453 1.00 91.00 283 VAL A CA 1
ATOM 2248 C C . VAL A 1 283 ? -22.562 -30.606 -6.472 1.00 91.00 283 VAL A C 1
ATOM 2250 O O . VAL A 1 283 ? -23.039 -31.405 -5.668 1.00 91.00 283 VAL A O 1
ATOM 2253 N N . LEU A 1 284 ? -23.306 -29.940 -7.351 1.00 89.94 284 LEU A N 1
ATOM 2254 C CA . LEU A 1 284 ? -24.732 -30.186 -7.538 1.00 89.94 284 LEU A CA 1
ATOM 2255 C C . LEU A 1 284 ? -24.965 -31.490 -8.309 1.00 89.94 284 LEU A C 1
ATOM 2257 O O . LEU A 1 284 ? -24.122 -31.911 -9.100 1.00 89.94 284 LEU A O 1
ATOM 2261 N N . GLY A 1 285 ? -26.141 -32.101 -8.133 1.00 87.00 285 GLY A N 1
ATOM 2262 C CA . GLY A 1 285 ? -26.505 -33.353 -8.817 1.00 87.00 285 GLY A CA 1
ATOM 2263 C C . GLY A 1 285 ? -26.493 -33.264 -10.350 1.00 87.00 285 GLY A C 1
ATOM 2264 O O . GLY A 1 285 ? -26.353 -34.278 -11.022 1.00 87.00 285 GLY A O 1
ATOM 2265 N N . ASN A 1 286 ? -26.571 -32.053 -10.906 1.00 89.19 286 ASN A N 1
ATOM 2266 C CA . ASN A 1 286 ? -26.474 -31.777 -12.340 1.00 89.19 286 ASN A CA 1
ATOM 2267 C C . ASN A 1 286 ? -25.047 -31.443 -12.824 1.00 89.19 286 ASN A C 1
ATOM 2269 O O . ASN A 1 286 ? -24.880 -30.970 -13.946 1.00 89.19 286 ASN A O 1
ATOM 2273 N N . GLY A 1 287 ? -24.023 -31.664 -11.993 1.00 88.88 287 GLY A N 1
ATOM 2274 C CA . GLY A 1 287 ? -22.612 -31.490 -12.355 1.00 88.88 287 GLY A CA 1
ATOM 2275 C C . GLY A 1 287 ? -22.072 -30.062 -12.234 1.00 88.88 287 GLY A C 1
ATOM 2276 O O . GLY A 1 287 ? -20.887 -29.847 -12.478 1.00 88.88 287 GLY A O 1
ATOM 2277 N N . ILE A 1 288 ? -22.894 -29.084 -11.834 1.00 93.19 288 ILE A N 1
ATOM 2278 C CA . ILE A 1 288 ? -22.426 -27.716 -11.575 1.00 93.19 288 ILE A CA 1
ATOM 2279 C C . ILE A 1 288 ? -21.626 -27.702 -10.274 1.00 93.19 288 ILE A C 1
ATOM 2281 O O . ILE A 1 288 ? -22.124 -28.070 -9.208 1.00 93.19 288 ILE A O 1
ATOM 2285 N N . GLU A 1 289 ? -20.391 -27.224 -10.350 1.00 93.25 289 GLU A N 1
ATOM 2286 C CA . GLU A 1 289 ? -19.495 -27.161 -9.207 1.00 93.25 289 GLU A CA 1
ATOM 2287 C C . GLU A 1 289 ? -19.443 -25.746 -8.629 1.00 93.25 289 GLU A C 1
ATOM 2289 O O . GLU A 1 289 ? -19.267 -24.750 -9.335 1.00 93.25 289 GLU A O 1
ATOM 2294 N N . ILE A 1 290 ? -19.586 -25.652 -7.311 1.00 93.00 290 ILE A N 1
ATOM 2295 C CA . ILE A 1 290 ? -19.531 -24.399 -6.573 1.00 93.00 290 ILE A CA 1
ATOM 2296 C C . ILE A 1 290 ? -18.309 -24.452 -5.669 1.00 93.00 290 ILE A C 1
ATOM 2298 O O . ILE A 1 290 ? -18.176 -25.342 -4.830 1.00 93.00 290 ILE A O 1
ATOM 2302 N N . ARG A 1 291 ? -17.412 -23.478 -5.830 1.00 90.12 291 ARG A N 1
ATOM 2303 C CA . ARG A 1 291 ? -16.177 -23.374 -5.049 1.00 90.12 291 ARG A CA 1
ATOM 2304 C C . ARG A 1 291 ? -16.131 -22.077 -4.261 1.00 90.12 291 ARG A C 1
ATOM 2306 O O . ARG A 1 291 ? -16.640 -21.037 -4.684 1.00 90.12 291 ARG A O 1
ATOM 2313 N N . LYS A 1 292 ? -15.437 -22.131 -3.129 1.00 86.31 292 LYS A N 1
ATOM 2314 C CA . LYS A 1 292 ? -14.947 -20.950 -2.425 1.00 86.31 292 LYS A CA 1
ATOM 2315 C C . LYS A 1 292 ? -13.507 -20.708 -2.863 1.00 86.31 292 LYS A C 1
ATOM 2317 O O . LYS A 1 292 ? -12.658 -21.567 -2.665 1.00 86.31 292 LYS A O 1
ATOM 2322 N N . SER A 1 293 ? -13.238 -19.547 -3.444 1.00 84.75 293 SER A N 1
ATOM 2323 C CA . SER A 1 293 ? -11.871 -19.142 -3.768 1.00 84.75 293 SER A CA 1
ATOM 2324 C C . SER A 1 293 ? -11.142 -18.625 -2.529 1.00 84.75 293 SER A C 1
ATOM 2326 O O . SER A 1 293 ? -11.759 -17.973 -1.677 1.00 84.75 293 SER A O 1
ATOM 2328 N N . ASP A 1 294 ? -9.826 -18.827 -2.480 1.00 76.81 294 ASP A N 1
ATOM 2329 C CA . ASP A 1 294 ? -8.943 -18.329 -1.417 1.00 76.81 294 ASP A CA 1
ATOM 2330 C C . ASP A 1 294 ? -9.042 -16.804 -1.253 1.00 76.81 294 ASP A C 1
ATOM 2332 O O . ASP A 1 294 ? -9.011 -16.270 -0.143 1.00 76.81 294 ASP A O 1
ATOM 2336 N N . ASP A 1 295 ? -9.286 -16.081 -2.353 1.00 78.50 295 ASP A N 1
ATOM 2337 C CA . ASP A 1 295 ? -9.484 -14.629 -2.340 1.00 78.50 295 ASP A CA 1
ATOM 2338 C C . ASP A 1 295 ? -10.904 -14.185 -1.931 1.00 78.50 295 ASP A C 1
ATOM 2340 O O . ASP A 1 295 ? -11.285 -13.024 -2.116 1.00 78.50 295 ASP A O 1
ATOM 2344 N N . GLY A 1 296 ? -11.691 -15.093 -1.345 1.00 84.38 296 GLY A N 1
ATOM 2345 C CA . GLY A 1 296 ? -12.972 -14.787 -0.713 1.00 84.38 296 GLY A CA 1
ATOM 2346 C C . GLY A 1 296 ? -14.107 -14.571 -1.712 1.00 84.38 296 GLY A C 1
ATOM 2347 O O . GLY A 1 296 ? -14.900 -13.634 -1.562 1.00 84.38 296 GLY A O 1
ATOM 2348 N N . LYS A 1 297 ? -14.192 -15.408 -2.748 1.00 89.62 297 LYS A N 1
ATOM 2349 C CA . LYS A 1 297 ? -15.252 -15.363 -3.770 1.00 89.62 297 LYS A CA 1
ATOM 2350 C C . LYS A 1 297 ? -16.015 -16.681 -3.847 1.00 89.62 297 LYS A C 1
ATOM 2352 O O . LYS A 1 297 ? -15.427 -17.739 -3.669 1.00 89.62 297 LYS A O 1
ATOM 2357 N N . ILE A 1 298 ? -17.308 -16.589 -4.146 1.00 91.88 298 ILE A N 1
ATOM 2358 C CA . ILE A 1 298 ? -18.129 -17.710 -4.609 1.00 91.88 298 ILE A CA 1
ATOM 2359 C C . ILE A 1 298 ? -17.859 -17.856 -6.102 1.00 91.88 298 ILE A C 1
ATOM 2361 O O . ILE A 1 298 ? -18.015 -16.875 -6.836 1.00 91.88 298 ILE A O 1
ATOM 2365 N N . GLU A 1 299 ? -17.456 -19.043 -6.535 1.00 93.88 299 GLU A N 1
ATOM 2366 C CA . GLU A 1 299 ? -17.239 -19.390 -7.936 1.00 93.88 299 GLU A CA 1
ATOM 2367 C C . GLU A 1 299 ? -18.232 -20.467 -8.359 1.00 93.88 299 GLU A C 1
ATOM 2369 O O . GLU A 1 299 ? -18.347 -21.492 -7.694 1.00 93.88 299 GLU A O 1
ATOM 2374 N N . ILE A 1 300 ? -18.928 -20.240 -9.469 1.00 95.44 300 ILE A N 1
ATOM 2375 C CA . ILE A 1 300 ? -19.831 -21.215 -10.080 1.00 95.44 300 ILE A CA 1
ATOM 2376 C C . ILE A 1 300 ? -19.187 -21.682 -11.387 1.00 95.44 300 ILE A C 1
ATOM 2378 O O . ILE A 1 300 ? -18.971 -20.885 -12.311 1.00 95.44 300 ILE A O 1
ATOM 2382 N N . HIS A 1 301 ? -18.872 -22.972 -11.435 1.00 94.75 301 HIS A N 1
ATOM 2383 C CA . HIS A 1 301 ? -18.247 -23.684 -12.542 1.00 94.75 301 HIS A CA 1
ATOM 2384 C C . HIS A 1 301 ? -19.314 -24.526 -13.243 1.00 94.75 301 HIS A C 1
ATOM 2386 O O . HIS A 1 301 ? -19.785 -25.526 -12.711 1.00 94.75 301 HIS A O 1
ATOM 2392 N N . PHE A 1 302 ? -19.708 -24.106 -14.446 1.00 93.75 302 PHE A N 1
ATOM 2393 C CA . PHE A 1 302 ? -20.699 -24.835 -15.242 1.00 93.75 302 PHE A CA 1
ATOM 2394 C C . PHE A 1 302 ? -20.083 -25.935 -16.113 1.00 93.75 302 PHE A C 1
ATOM 2396 O O . PHE A 1 302 ? -20.787 -26.850 -16.504 1.00 93.75 302 PHE A O 1
ATOM 2403 N N . GLY A 1 303 ? -18.812 -25.819 -16.512 1.00 90.56 303 GLY A N 1
ATOM 2404 C CA . GLY A 1 303 ? -18.199 -26.700 -17.521 1.00 90.56 303 GLY A CA 1
ATOM 2405 C C . GLY A 1 303 ? -18.670 -26.451 -18.965 1.00 90.56 303 GLY A C 1
ATOM 2406 O O . GLY A 1 303 ? -17.975 -26.806 -19.910 1.00 90.56 303 GLY A O 1
ATOM 2407 N N . TYR A 1 304 ? -19.794 -25.757 -19.151 1.00 90.81 304 TYR A N 1
ATOM 2408 C CA . TYR A 1 304 ? -20.343 -25.347 -20.443 1.00 90.81 304 TYR A CA 1
ATOM 2409 C C . TYR A 1 304 ? -20.778 -23.873 -20.423 1.00 90.81 304 TYR A C 1
ATOM 2411 O O . TYR A 1 304 ? -20.712 -23.191 -19.399 1.00 90.81 304 TYR A O 1
ATOM 2419 N N . LYS A 1 305 ? -21.227 -23.355 -21.574 1.00 92.44 305 LYS A N 1
ATOM 2420 C CA . LYS A 1 305 ? -21.801 -22.006 -21.688 1.00 92.44 305 LYS A CA 1
ATOM 2421 C C . LYS A 1 305 ? -23.282 -22.025 -21.270 1.00 92.44 305 LYS A C 1
ATOM 2423 O O . LYS A 1 305 ? -24.078 -22.588 -22.019 1.00 92.44 305 LYS A O 1
ATOM 2428 N N . PRO A 1 306 ? -23.681 -21.384 -20.154 1.00 93.62 306 PRO A N 1
ATOM 2429 C CA . PRO A 1 306 ? -25.078 -21.373 -19.729 1.00 93.62 306 PRO A CA 1
ATOM 2430 C C . PRO A 1 306 ? -25.966 -20.582 -20.691 1.00 93.62 306 PRO A C 1
ATOM 2432 O O . PRO A 1 306 ? -25.508 -19.643 -21.363 1.00 93.62 306 PRO A O 1
ATOM 2435 N N . ASP A 1 307 ? -27.250 -20.930 -20.701 1.00 94.25 307 ASP A N 1
ATOM 2436 C CA . ASP A 1 307 ? -28.251 -20.283 -21.546 1.00 94.25 307 ASP A CA 1
ATOM 2437 C C . ASP A 1 307 ? -28.387 -18.793 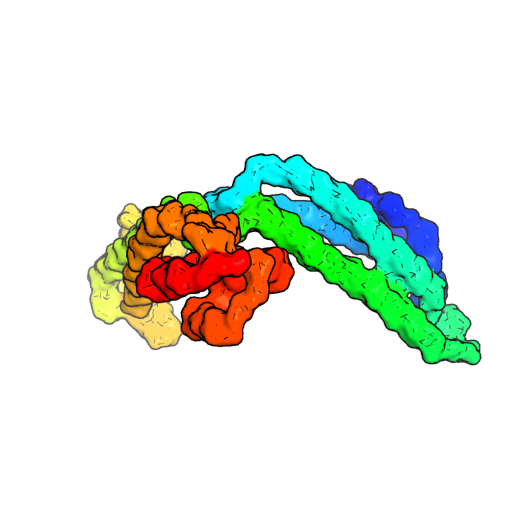-21.196 1.00 94.25 307 ASP A C 1
ATOM 2439 O O . ASP A 1 307 ? -28.000 -18.339 -20.114 1.00 94.25 307 ASP A O 1
ATOM 2443 N N . ALA A 1 308 ? -28.874 -17.988 -22.143 1.00 95.94 308 ALA A N 1
ATOM 2444 C CA . ALA A 1 308 ? -28.912 -16.531 -21.990 1.00 95.94 308 ALA A CA 1
ATOM 2445 C C . ALA A 1 308 ? -29.673 -16.084 -20.729 1.00 95.94 308 ALA A C 1
ATOM 2447 O O . ALA A 1 308 ? -29.201 -15.188 -20.031 1.00 95.94 308 ALA A O 1
ATOM 2448 N N . GLU A 1 309 ? -30.771 -16.763 -20.403 1.00 96.00 309 GLU A N 1
ATOM 2449 C CA . GLU A 1 309 ? -31.589 -16.497 -19.216 1.00 96.00 309 GLU A CA 1
ATOM 2450 C C . GLU A 1 309 ? -30.827 -16.750 -17.910 1.00 96.00 309 GLU A C 1
ATOM 2452 O O . GLU A 1 309 ? -30.845 -15.915 -17.006 1.00 96.00 309 GLU A O 1
ATOM 2457 N N . VAL A 1 310 ? -30.068 -17.851 -17.834 1.00 95.50 310 VAL A N 1
ATOM 2458 C CA . VAL A 1 310 ? -29.229 -18.179 -16.670 1.00 95.50 310 VAL A CA 1
ATOM 2459 C C . VAL A 1 310 ? -28.168 -17.101 -16.456 1.00 95.50 310 VAL A C 1
ATOM 2461 O O . VAL A 1 310 ? -27.942 -16.642 -15.335 1.00 95.50 310 VAL A O 1
ATOM 2464 N N . ARG A 1 311 ? -27.526 -16.657 -17.543 1.00 96.25 311 ARG A N 1
ATOM 2465 C CA . ARG A 1 311 ? -26.493 -15.613 -17.491 1.00 96.25 311 ARG A CA 1
ATOM 2466 C C . ARG A 1 311 ? -27.068 -14.268 -17.041 1.00 96.25 311 ARG A C 1
ATOM 2468 O O . ARG A 1 311 ? -26.460 -13.613 -16.197 1.00 96.25 311 ARG A O 1
ATOM 2475 N N . ASP A 1 312 ? -28.231 -13.878 -17.561 1.00 97.06 312 ASP A N 1
ATOM 2476 C CA . ASP A 1 312 ? -28.918 -12.643 -17.163 1.00 97.06 312 ASP A CA 1
ATOM 2477 C C . ASP A 1 312 ? -29.338 -12.676 -15.684 1.00 97.06 312 ASP A C 1
ATOM 2479 O O . ASP A 1 312 ? -29.097 -11.725 -14.935 1.00 97.06 312 ASP A O 1
ATOM 2483 N N . PHE A 1 313 ? -29.865 -13.812 -15.219 1.00 97.19 313 PHE A N 1
ATOM 2484 C CA . PHE A 1 313 ? -30.193 -14.018 -13.810 1.00 97.19 313 PHE A CA 1
ATOM 2485 C C . PHE A 1 313 ? -28.965 -13.857 -12.900 1.00 97.19 313 PHE A C 1
ATOM 2487 O O . PHE A 1 313 ? -29.007 -13.099 -11.927 1.00 97.19 313 PHE A O 1
ATOM 2494 N N . LEU A 1 314 ? -27.841 -14.502 -13.231 1.00 96.94 314 LEU A N 1
ATOM 2495 C CA . LEU A 1 314 ? -26.600 -14.384 -12.460 1.00 96.94 314 LEU A CA 1
ATOM 2496 C C . LEU A 1 314 ? -26.074 -12.940 -12.431 1.00 96.94 314 LEU A C 1
ATOM 2498 O O . LEU A 1 314 ? -25.691 -12.448 -11.363 1.00 96.94 314 LEU A O 1
ATOM 2502 N N . CYS A 1 315 ? -26.126 -12.227 -13.561 1.00 96.00 315 CYS A N 1
ATOM 2503 C CA . CYS A 1 315 ? -25.793 -10.803 -13.628 1.00 96.00 315 CYS A CA 1
ATOM 2504 C C . CYS A 1 315 ? -26.676 -9.958 -12.697 1.00 96.00 315 CYS A C 1
ATOM 2506 O O . CYS A 1 315 ? -26.148 -9.143 -11.934 1.00 96.00 315 CYS A O 1
ATOM 2508 N N . LYS A 1 316 ? -27.998 -10.187 -12.688 1.00 96.44 316 LYS A N 1
ATOM 2509 C CA . LYS A 1 316 ? -28.946 -9.514 -11.776 1.00 96.44 316 LYS A CA 1
ATOM 2510 C C . LYS A 1 316 ? -28.638 -9.787 -10.302 1.00 96.44 316 LYS A C 1
ATOM 2512 O O . LYS A 1 316 ? -28.878 -8.931 -9.454 1.00 96.44 316 LYS A O 1
ATOM 2517 N N . LYS A 1 317 ? -28.053 -10.945 -9.981 1.00 96.00 317 LYS A N 1
ATOM 2518 C CA . LYS A 1 317 ? -27.559 -11.291 -8.634 1.00 96.00 317 LYS A CA 1
ATOM 2519 C C . LYS A 1 317 ? -26.097 -10.895 -8.399 1.00 96.00 317 LYS A C 1
ATOM 2521 O O . LYS A 1 317 ? -25.476 -11.379 -7.451 1.00 96.00 317 LYS A O 1
ATOM 2526 N N . ALA A 1 318 ? -25.556 -9.988 -9.214 1.00 95.94 318 ALA A N 1
ATOM 2527 C CA . ALA A 1 318 ? -24.211 -9.424 -9.113 1.00 95.94 318 ALA A CA 1
ATOM 2528 C C . ALA A 1 318 ? -23.056 -10.435 -9.254 1.00 95.94 318 ALA A C 1
ATOM 2530 O O . ALA A 1 318 ? -21.927 -10.142 -8.843 1.00 95.94 318 ALA A O 1
ATOM 2531 N N . PHE A 1 319 ? -23.305 -11.605 -9.847 1.00 96.31 319 PHE A N 1
ATOM 2532 C CA . PHE A 1 319 ? -22.234 -12.482 -10.310 1.00 96.31 319 PHE A CA 1
ATOM 2533 C C . PHE A 1 319 ? -21.666 -11.937 -11.621 1.00 96.31 319 PHE A C 1
ATOM 2535 O O . PHE A 1 319 ? -22.398 -11.503 -12.511 1.00 96.31 319 PHE A O 1
ATOM 2542 N N . LYS A 1 320 ? -20.338 -11.944 -11.737 1.00 96.06 320 LYS A N 1
ATOM 2543 C CA . LYS A 1 320 ? -19.617 -11.486 -12.928 1.00 96.06 320 LYS A CA 1
ATOM 2544 C C . LYS A 1 320 ? -18.886 -12.650 -13.568 1.00 96.06 320 LYS A C 1
ATOM 2546 O O . LYS A 1 320 ? -18.269 -13.448 -12.872 1.00 96.06 320 LYS A O 1
ATOM 2551 N N . PHE A 1 321 ? -18.905 -12.712 -14.889 1.00 95.88 321 PHE A N 1
ATOM 2552 C CA . PHE A 1 321 ? -18.126 -13.697 -15.624 1.00 95.88 321 PHE A CA 1
ATOM 2553 C C . PHE A 1 321 ? -16.622 -13.380 -15.569 1.00 95.88 321 PHE A C 1
ATOM 2555 O O . PHE A 1 321 ? -16.210 -12.231 -15.744 1.00 95.88 321 PHE A O 1
ATOM 2562 N N . SER A 1 322 ? -15.796 -14.404 -15.356 1.00 93.19 322 SER A N 1
ATOM 2563 C CA . SER A 1 322 ? -14.340 -14.313 -15.281 1.00 93.19 322 SER A CA 1
ATOM 2564 C C . SER A 1 322 ? -13.668 -15.307 -16.228 1.00 93.19 322 SER A C 1
ATOM 2566 O O . SER A 1 322 ? -13.479 -16.480 -15.906 1.00 93.19 322 SER A O 1
ATOM 2568 N N . ARG A 1 323 ? -13.173 -14.796 -17.363 1.00 92.38 323 ARG A N 1
ATOM 2569 C CA . ARG A 1 323 ? -12.362 -15.576 -18.320 1.00 92.38 323 ARG A CA 1
ATOM 2570 C C . ARG A 1 323 ? -11.056 -16.115 -17.726 1.00 92.38 323 ARG A C 1
ATOM 2572 O O . ARG A 1 323 ? -10.571 -17.157 -18.134 1.00 92.38 323 ARG A O 1
ATOM 2579 N N . TYR A 1 324 ? -10.495 -15.418 -16.738 1.00 88.38 324 TYR A N 1
ATOM 2580 C CA . TYR A 1 324 ? -9.208 -15.766 -16.122 1.00 88.38 324 TYR A CA 1
ATOM 2581 C C . TYR A 1 324 ? -9.305 -16.876 -15.071 1.00 88.38 324 TYR A C 1
ATOM 2583 O O . TYR A 1 324 ? -8.285 -17.313 -14.554 1.00 88.38 324 TYR A O 1
ATOM 2591 N N . ARG A 1 325 ? -10.523 -17.300 -14.722 1.00 86.50 325 ARG A N 1
ATOM 2592 C CA . ARG A 1 325 ? -10.790 -18.317 -13.696 1.00 86.50 325 ARG A CA 1
ATOM 2593 C C . ARG A 1 325 ? -11.535 -19.484 -14.312 1.00 86.50 325 ARG A C 1
ATOM 2595 O O . ARG A 1 325 ? -12.615 -19.823 -13.855 1.00 86.50 325 ARG A O 1
ATOM 2602 N N . ASN A 1 326 ? -11.005 -20.006 -15.414 1.00 87.56 326 ASN A N 1
ATOM 2603 C CA . ASN A 1 326 ? -11.614 -21.109 -16.150 1.00 87.56 326 ASN A CA 1
ATOM 2604 C C . ASN A 1 326 ? -13.093 -20.861 -16.524 1.00 87.56 326 ASN A C 1
ATOM 2606 O O . ASN A 1 326 ? -13.952 -21.708 -16.314 1.00 87.56 326 ASN A O 1
ATOM 2610 N N . ASN A 1 327 ? -13.399 -19.667 -17.051 1.00 90.56 327 ASN A N 1
ATOM 2611 C CA . ASN A 1 327 ? -14.747 -19.287 -17.502 1.00 90.56 327 ASN A CA 1
ATOM 2612 C C . ASN A 1 327 ? -15.850 -19.416 -16.429 1.00 90.56 327 ASN A C 1
ATOM 2614 O O . ASN A 1 327 ? -16.954 -19.882 -16.704 1.00 90.56 327 ASN A O 1
ATOM 2618 N N . THR A 1 328 ? -15.571 -18.956 -15.211 1.00 94.62 328 THR A N 1
ATOM 2619 C CA . THR A 1 328 ? -16.498 -19.043 -14.072 1.00 94.62 328 THR A CA 1
ATOM 2620 C C . THR A 1 328 ? -17.313 -17.786 -13.841 1.00 94.62 328 THR A C 1
ATOM 2622 O O . THR A 1 328 ? -16.933 -16.678 -14.231 1.00 94.62 328 THR A O 1
ATOM 2625 N N . TRP A 1 329 ? -18.422 -17.952 -13.128 1.00 96.38 329 TRP A N 1
ATOM 2626 C CA . TRP A 1 329 ? -19.185 -16.846 -12.563 1.00 96.38 329 TRP A CA 1
ATOM 2627 C C . TRP A 1 329 ? -18.749 -16.598 -11.129 1.00 96.38 329 TRP A C 1
ATOM 2629 O O . TRP A 1 329 ? -18.784 -17.508 -10.307 1.00 96.38 329 TRP A O 1
ATOM 2639 N N . VAL A 1 330 ? -18.345 -15.365 -10.823 1.00 95.31 330 VAL A N 1
ATOM 2640 C CA . VAL A 1 330 ? -17.753 -15.018 -9.531 1.00 95.31 330 VAL A CA 1
ATOM 2641 C C . VAL A 1 330 ? -18.485 -13.883 -8.830 1.00 95.31 330 VAL A C 1
ATOM 2643 O O . VAL A 1 330 ? -18.869 -12.887 -9.450 1.00 95.31 330 VAL A O 1
ATOM 2646 N N . ARG A 1 331 ? -18.616 -13.993 -7.507 1.00 93.88 331 ARG A N 1
ATOM 2647 C CA . ARG A 1 331 ? -19.100 -12.915 -6.632 1.00 93.88 331 ARG A CA 1
ATOM 2648 C C . ARG A 1 331 ? -18.297 -12.890 -5.336 1.00 93.88 331 ARG A C 1
ATOM 2650 O O . ARG A 1 331 ? -18.052 -13.929 -4.736 1.00 93.88 331 ARG A O 1
ATOM 2657 N N . ARG A 1 332 ? -17.885 -11.699 -4.886 1.00 90.69 332 ARG A N 1
ATOM 2658 C CA . ARG A 1 332 ? -17.201 -11.536 -3.590 1.00 90.69 332 ARG A CA 1
ATOM 2659 C C . ARG A 1 332 ? -18.128 -11.966 -2.454 1.00 90.69 332 ARG A C 1
ATOM 2661 O O . ARG A 1 332 ? -19.282 -11.539 -2.422 1.00 90.69 332 ARG A O 1
ATOM 2668 N N . ILE A 1 333 ? -17.603 -12.758 -1.524 1.00 88.38 333 ILE A N 1
ATOM 2669 C CA . ILE A 1 333 ? -18.327 -13.205 -0.337 1.00 88.38 333 ILE A CA 1
ATOM 2670 C C . ILE A 1 333 ? -18.616 -11.996 0.555 1.00 88.38 333 ILE A C 1
ATOM 2672 O O . ILE A 1 333 ? -17.736 -11.209 0.904 1.00 88.38 333 ILE A O 1
ATOM 2676 N N . SER A 1 334 ? -19.889 -11.848 0.889 1.00 88.25 334 SER A N 1
ATOM 2677 C CA . SER A 1 334 ? -20.444 -10.896 1.844 1.00 88.25 334 SER A CA 1
ATOM 2678 C C . SER A 1 334 ? -21.723 -11.502 2.413 1.00 88.25 334 SER A C 1
ATOM 2680 O O . SER A 1 334 ? -22.266 -12.431 1.814 1.00 88.25 334 SER A O 1
ATOM 2682 N N . VAL A 1 335 ? -22.224 -10.991 3.540 1.00 87.06 335 VAL A N 1
ATOM 2683 C CA . VAL A 1 335 ? -23.459 -11.512 4.158 1.00 87.06 335 VAL A CA 1
ATOM 2684 C C . VAL A 1 335 ? -24.604 -11.541 3.137 1.00 87.06 335 VAL A C 1
ATOM 2686 O O . VAL A 1 335 ? -25.286 -12.549 2.986 1.00 87.06 335 VAL A O 1
ATOM 2689 N N . ASN A 1 336 ? -24.740 -10.474 2.345 1.00 90.06 336 ASN A N 1
ATOM 2690 C CA . ASN A 1 336 ? -25.714 -10.405 1.257 1.00 90.06 336 ASN A CA 1
ATOM 2691 C C . ASN A 1 336 ? -25.422 -11.403 0.122 1.00 90.06 336 ASN A C 1
ATOM 2693 O O . ASN A 1 336 ? -26.346 -11.941 -0.477 1.00 90.06 336 ASN A O 1
ATOM 2697 N N . ALA A 1 337 ? -24.152 -11.643 -0.219 1.00 90.25 337 ALA A N 1
ATOM 2698 C CA . ALA A 1 337 ? -23.814 -12.620 -1.252 1.00 90.25 337 ALA A CA 1
ATOM 2699 C C . ALA A 1 337 ? -24.190 -14.040 -0.840 1.00 90.25 337 ALA A C 1
ATOM 2701 O O . ALA A 1 337 ? -24.786 -14.741 -1.649 1.00 90.25 337 ALA A O 1
ATOM 2702 N N . VAL A 1 338 ? -23.906 -14.420 0.407 1.00 89.00 338 VAL A N 1
ATOM 2703 C CA . VAL A 1 338 ? -24.284 -15.729 0.951 1.00 89.00 338 VAL A CA 1
ATOM 2704 C C . VAL A 1 338 ? -25.804 -15.857 1.017 1.00 89.00 338 VAL A C 1
ATOM 2706 O O . VAL A 1 338 ? -26.350 -16.808 0.476 1.00 89.00 338 VAL A O 1
ATOM 2709 N N . ALA A 1 339 ? -26.508 -14.859 1.561 1.00 89.44 339 ALA A N 1
ATOM 2710 C CA . ALA A 1 339 ? -27.969 -14.889 1.652 1.00 89.44 339 ALA A CA 1
ATOM 2711 C C . ALA A 1 339 ? -28.652 -15.014 0.277 1.00 89.44 339 ALA A C 1
ATOM 2713 O O . ALA A 1 339 ? -29.527 -15.857 0.094 1.00 89.44 339 ALA A O 1
ATOM 2714 N N . VAL A 1 340 ? -28.236 -14.208 -0.708 1.00 92.88 340 VAL A N 1
ATOM 2715 C CA . VAL A 1 340 ? -28.765 -14.286 -2.083 1.00 92.88 340 VAL A CA 1
ATOM 2716 C C . VAL A 1 340 ? -28.403 -15.617 -2.736 1.00 92.88 340 VAL A C 1
ATOM 2718 O O . VAL A 1 340 ? -29.220 -16.189 -3.456 1.00 92.88 340 VAL A O 1
ATOM 2721 N N . PHE A 1 341 ? -27.189 -16.114 -2.497 1.00 92.50 341 PHE A N 1
ATOM 2722 C CA . PHE A 1 341 ? -26.760 -17.390 -3.042 1.00 92.50 341 PHE A CA 1
ATOM 2723 C C . PHE A 1 341 ? -27.632 -18.535 -2.518 1.00 92.50 341 PHE A C 1
ATOM 2725 O O . PHE A 1 341 ? -28.228 -19.243 -3.322 1.00 92.50 341 PHE A O 1
ATOM 2732 N N . THR A 1 342 ? -27.785 -18.654 -1.199 1.00 90.19 342 THR A N 1
ATOM 2733 C CA . THR A 1 342 ? -28.573 -19.717 -0.563 1.00 90.19 342 THR A CA 1
ATOM 2734 C C . THR A 1 342 ? -30.058 -19.623 -0.904 1.00 90.19 342 THR A C 1
ATOM 2736 O O . THR A 1 342 ? -30.682 -20.638 -1.190 1.00 90.19 342 THR A O 1
ATOM 2739 N N . ARG A 1 343 ? -30.637 -18.414 -0.901 1.00 91.94 343 ARG A N 1
ATOM 2740 C CA . ARG A 1 343 ? -32.082 -18.226 -1.094 1.00 91.94 343 ARG A CA 1
ATOM 2741 C C . ARG A 1 343 ? -32.529 -18.341 -2.549 1.00 91.94 343 ARG A C 1
ATOM 2743 O O . ARG A 1 343 ? -33.653 -18.754 -2.799 1.00 91.94 343 ARG A O 1
ATOM 2750 N N . GLU A 1 344 ? -31.704 -17.901 -3.496 1.00 94.19 344 GLU A N 1
ATOM 2751 C CA . GLU A 1 344 ? -32.158 -17.666 -4.874 1.00 94.19 344 GLU A CA 1
ATOM 2752 C C . GLU A 1 344 ? -31.279 -18.349 -5.918 1.00 94.19 344 GLU A C 1
ATOM 2754 O O . GLU A 1 344 ? -31.802 -18.932 -6.863 1.00 94.19 344 GLU A O 1
ATOM 2759 N N . VAL A 1 345 ? -29.951 -18.286 -5.777 1.00 94.25 345 VAL A N 1
ATOM 2760 C CA . VAL A 1 345 ? -29.042 -18.814 -6.808 1.00 94.25 345 VAL A CA 1
ATOM 2761 C C . VAL A 1 345 ? -28.937 -20.330 -6.733 1.00 94.25 345 VAL A C 1
ATOM 2763 O O . VAL A 1 345 ? -29.143 -20.985 -7.745 1.00 94.25 345 VAL A O 1
ATOM 2766 N N . LYS A 1 346 ? -28.658 -20.898 -5.557 1.00 92.31 346 LYS A N 1
ATOM 2767 C CA . LYS A 1 346 ? -28.517 -22.347 -5.372 1.00 92.31 346 LYS A CA 1
ATOM 2768 C C . LYS A 1 346 ? -29.775 -23.118 -5.817 1.00 92.31 346 LYS A C 1
ATOM 2770 O O . LYS A 1 346 ? -29.610 -23.990 -6.666 1.00 92.31 346 LYS A O 1
ATOM 2775 N N . PRO A 1 347 ? -31.006 -22.749 -5.404 1.00 93.44 347 PRO A N 1
ATOM 2776 C CA . PRO A 1 347 ? -32.217 -23.431 -5.873 1.00 93.44 347 PRO A CA 1
ATOM 2777 C C . PRO A 1 347 ? -32.424 -23.330 -7.389 1.00 93.44 347 PRO A C 1
ATOM 2779 O O . PRO A 1 347 ? -32.885 -24.268 -8.031 1.00 93.44 347 PRO A O 1
ATOM 2782 N N . MET A 1 348 ? -32.082 -22.189 -7.990 1.00 94.88 348 MET A N 1
ATOM 2783 C CA . MET A 1 348 ? -32.169 -22.017 -9.440 1.00 94.88 348 MET A CA 1
ATOM 2784 C C . MET A 1 348 ? -31.166 -22.919 -10.168 1.00 94.88 348 MET A C 1
ATOM 2786 O O . MET A 1 348 ? -31.543 -23.563 -11.141 1.00 94.88 348 MET A O 1
ATOM 2790 N N . LEU A 1 349 ? -29.927 -23.012 -9.670 1.00 93.75 349 LEU A N 1
ATOM 2791 C CA . LEU A 1 349 ? -28.899 -23.890 -10.232 1.00 93.75 349 LEU A CA 1
ATOM 2792 C C . LEU A 1 349 ? -29.266 -25.371 -10.094 1.00 93.75 349 LEU A C 1
ATOM 2794 O O . LEU A 1 349 ? -29.018 -26.127 -11.024 1.00 93.75 349 LEU A O 1
ATOM 2798 N N . GLU A 1 350 ? -29.859 -25.783 -8.971 1.00 93.06 350 GLU A N 1
ATOM 2799 C CA . GLU A 1 350 ? -30.301 -27.166 -8.724 1.00 93.06 350 GLU A CA 1
ATOM 2800 C C . GLU A 1 350 ? -31.403 -27.618 -9.692 1.00 93.06 350 GLU A C 1
ATOM 2802 O O . GLU A 1 350 ? -31.446 -28.786 -10.065 1.00 93.06 350 GLU A O 1
ATOM 2807 N N . ASN A 1 351 ? -32.247 -26.690 -10.150 1.00 93.19 351 ASN A N 1
ATOM 2808 C CA . ASN A 1 351 ? -33.323 -26.967 -11.105 1.00 93.19 351 ASN A CA 1
ATOM 2809 C C . ASN A 1 351 ? -32.870 -26.970 -12.576 1.00 93.19 351 ASN A C 1
ATOM 2811 O O . ASN A 1 351 ? -33.686 -27.217 -13.466 1.00 93.19 351 ASN A O 1
ATOM 2815 N N . LEU A 1 352 ? -31.598 -26.674 -12.866 1.00 92.00 352 LEU A N 1
ATOM 2816 C CA . LEU A 1 352 ? -31.098 -26.722 -14.239 1.00 92.00 352 LEU A CA 1
ATOM 2817 C C . LEU A 1 352 ? -30.924 -28.175 -14.702 1.00 92.00 352 LEU A C 1
ATOM 2819 O O . LEU A 1 352 ? -30.426 -29.002 -13.931 1.00 92.00 352 LEU A O 1
ATOM 2823 N N . PRO A 1 353 ? -31.261 -28.488 -15.967 1.00 86.12 353 PRO A N 1
ATOM 2824 C CA . PRO A 1 353 ? -31.043 -29.819 -16.512 1.00 86.12 353 PRO A CA 1
ATOM 2825 C C . PRO A 1 353 ? -29.549 -30.153 -16.527 1.00 86.12 353 PRO A C 1
ATOM 2827 O O . PRO A 1 353 ? -28.707 -29.285 -16.781 1.00 86.12 353 PRO A O 1
ATOM 2830 N N . GLN A 1 354 ? -29.229 -31.423 -16.282 1.00 82.44 354 GLN A N 1
ATOM 2831 C CA . GLN A 1 354 ? -27.882 -31.942 -16.491 1.00 82.44 354 GLN A CA 1
ATOM 2832 C C . GLN A 1 354 ? -27.545 -31.853 -17.986 1.00 82.44 354 GLN A C 1
ATOM 2834 O O . GLN A 1 354 ? -28.365 -32.231 -18.827 1.00 82.44 354 GLN A O 1
ATOM 2839 N N . LYS A 1 355 ? -26.371 -31.307 -18.309 1.00 76.06 355 LYS A N 1
ATOM 2840 C CA . LYS A 1 355 ? -25.885 -31.132 -19.683 1.00 76.06 355 LYS A CA 1
ATOM 2841 C C . LYS A 1 355 ? -24.562 -31.845 -19.886 1.00 76.06 355 LYS A C 1
ATOM 2843 O O . LYS A 1 355 ? -23.770 -31.879 -18.917 1.00 76.06 355 LYS A O 1
#

pLDDT: mean 93.01, std 6.19, range [53.0, 98.38]

Sequence (355 aa):
MSQSLQERKVRILSTRPELSAYLIDIPSDIAARAFHNVSFSPEQRGLEIQVEYASRITEQKTRITLEIENAIARNAVIQADWPEQLEEWFETYRQRMKVLFMGYLATMSTCASPMITGPARFPVERQRKRNASADNKYAAVTAYTTHSPNRFLKRVMPFGNGVAIASNAPNANELLISKLNDRIKLQETMKAANKIVGKVYKKGSPAGVSAEMRDRCAQQLVDELAIPLDEALSMLKSSDYSAKIIAFWPYQLSNNNQEIRRLEQRVKDVERLQQAAPEIAQVLGNGIEIRKSDDGKIEIHFGYKPDAEVRDFLCKKAFKFSRYRNNTWVRRISVNAVAVFTREVKPMLENLPQK

Organism: NCBI:txid1805933